Protein AF-A0A7S3PEC9-F1 (afdb_monomer)

Structure (mmCIF, N/CA/C/O backbone):
data_AF-A0A7S3PEC9-F1
#
_entry.id   AF-A0A7S3PEC9-F1
#
loop_
_atom_site.group_PDB
_atom_site.id
_atom_site.type_symbol
_atom_site.label_atom_id
_atom_site.label_alt_id
_atom_site.label_comp_id
_atom_site.label_asym_id
_atom_site.label_entity_id
_atom_site.label_seq_id
_atom_site.pdbx_PDB_ins_code
_atom_site.Cartn_x
_atom_site.Cartn_y
_atom_site.Cartn_z
_atom_site.occupancy
_atom_site.B_iso_or_equiv
_atom_site.auth_seq_id
_atom_site.auth_comp_id
_atom_site.auth_asym_id
_atom_site.auth_atom_id
_atom_site.pdbx_PDB_model_num
ATOM 1 N N . MET A 1 1 ? 2.834 -13.508 19.504 1.00 38.75 1 MET A N 1
ATOM 2 C CA . MET A 1 1 ? 3.170 -13.132 20.902 1.00 38.75 1 MET A CA 1
ATOM 3 C C . MET A 1 1 ? 2.657 -11.744 21.298 1.00 38.75 1 MET A C 1
ATOM 5 O O . MET A 1 1 ? 2.455 -11.530 22.483 1.00 38.75 1 MET A O 1
ATOM 9 N N . THR A 1 2 ? 2.350 -10.842 20.360 1.00 43.00 2 THR A N 1
ATOM 10 C CA . THR A 1 2 ? 1.680 -9.548 20.623 1.00 43.00 2 THR A CA 1
ATOM 11 C C . THR A 1 2 ? 0.228 -9.687 21.104 1.00 43.00 2 THR A C 1
ATOM 13 O O . THR A 1 2 ? -0.226 -8.900 21.928 1.00 43.00 2 THR A O 1
ATOM 16 N N . SER A 1 3 ? -0.477 -10.746 20.693 1.00 51.66 3 SER A N 1
ATOM 17 C CA . SER A 1 3 ? -1.845 -11.042 21.146 1.00 51.66 3 SER A CA 1
ATOM 18 C C . SER A 1 3 ? -1.944 -11.436 22.625 1.00 51.66 3 SER A C 1
ATOM 20 O O . SER A 1 3 ? -2.943 -11.139 23.272 1.00 51.66 3 SER A O 1
ATOM 22 N N . PHE A 1 4 ? -0.906 -12.064 23.186 1.00 47.47 4 PHE A N 1
ATOM 23 C CA . PHE A 1 4 ? -0.921 -12.506 24.583 1.00 47.47 4 PHE A CA 1
ATOM 24 C C . PHE A 1 4 ? -0.652 -11.346 25.544 1.00 47.47 4 PHE A C 1
ATOM 26 O O . PHE A 1 4 ? -1.279 -11.281 26.591 1.00 47.47 4 PHE A O 1
ATOM 33 N N . LEU A 1 5 ? 0.202 -10.390 25.152 1.00 49.56 5 LEU A N 1
ATOM 34 C CA . LEU A 1 5 ? 0.474 -9.193 25.952 1.00 49.56 5 LEU A CA 1
ATOM 35 C C . LEU A 1 5 ? -0.755 -8.267 26.019 1.00 49.56 5 LEU A C 1
ATOM 37 O O . LEU A 1 5 ? -1.080 -7.746 27.085 1.00 49.56 5 LEU A O 1
ATOM 41 N N . GLY A 1 6 ? -1.483 -8.138 24.901 1.00 51.75 6 GLY A N 1
ATOM 42 C CA . GLY A 1 6 ? -2.780 -7.455 24.853 1.00 51.75 6 GLY A CA 1
ATOM 43 C C . GLY A 1 6 ? -3.849 -8.155 25.700 1.00 51.75 6 GLY A C 1
ATOM 44 O O . GLY A 1 6 ? -4.616 -7.488 26.385 1.00 51.75 6 GLY A O 1
ATOM 45 N N . PHE A 1 7 ? -3.853 -9.495 25.737 1.00 52.22 7 PHE A N 1
ATOM 46 C CA . PHE A 1 7 ? -4.769 -10.275 26.579 1.00 52.22 7 PHE A CA 1
ATOM 47 C C . PHE A 1 7 ? -4.395 -10.254 28.078 1.00 52.22 7 PHE A C 1
ATOM 49 O O . PHE A 1 7 ? -5.261 -10.312 28.947 1.00 52.22 7 PHE A O 1
ATOM 56 N N . THR A 1 8 ? -3.113 -10.122 28.422 1.00 55.09 8 THR A N 1
ATOM 57 C CA . THR A 1 8 ? -2.690 -9.924 29.818 1.00 55.09 8 THR A CA 1
ATOM 58 C C . THR A 1 8 ? -2.937 -8.493 30.295 1.00 55.09 8 THR A C 1
ATOM 60 O O . THR A 1 8 ? -3.305 -8.299 31.451 1.00 55.09 8 THR A O 1
ATOM 63 N N . LEU A 1 9 ? -2.837 -7.498 29.403 1.00 50.62 9 LEU A N 1
ATOM 64 C CA . LEU A 1 9 ? -3.318 -6.135 29.662 1.00 50.62 9 LEU A CA 1
ATOM 65 C C . LEU A 1 9 ? -4.852 -6.087 29.810 1.00 50.62 9 LEU A C 1
ATOM 67 O O . LEU A 1 9 ? -5.352 -5.293 30.596 1.00 50.62 9 LEU A O 1
ATOM 71 N N . PHE A 1 10 ? -5.582 -6.987 29.139 1.00 51.16 10 PHE A N 1
ATOM 72 C CA . PHE A 1 10 ? -7.038 -7.164 29.259 1.00 51.16 10 PHE A CA 1
ATOM 73 C C . PHE A 1 10 ? -7.502 -7.680 30.638 1.00 51.16 10 PHE A C 1
ATOM 75 O O . PHE A 1 10 ? -8.637 -7.413 31.021 1.00 51.16 10 PHE A O 1
ATOM 82 N N . LEU A 1 11 ? -6.654 -8.375 31.411 1.00 52.47 11 LEU A N 1
ATOM 83 C CA . LEU A 1 11 ? -7.032 -8.923 32.729 1.00 52.47 11 LEU A CA 1
ATOM 84 C C . LEU A 1 11 ? -6.448 -8.160 33.925 1.00 52.47 11 LEU A C 1
ATOM 86 O O . LEU A 1 11 ? -6.945 -8.310 35.038 1.00 52.47 11 LEU A O 1
ATOM 90 N N . GLY A 1 12 ? -5.385 -7.380 33.722 1.00 57.25 12 GLY A N 1
ATOM 91 C CA . GLY A 1 12 ? -4.579 -6.869 34.827 1.00 57.25 12 GLY A CA 1
ATOM 92 C C . GLY A 1 12 ? -5.102 -5.594 35.477 1.00 57.25 12 GLY A C 1
ATOM 93 O O . GLY A 1 12 ? -5.113 -5.506 36.705 1.00 57.25 12 GLY A O 1
ATOM 94 N N . SER A 1 13 ? -5.443 -4.551 34.714 1.00 62.47 13 SER A N 1
ATOM 95 C CA . SER A 1 13 ? -5.648 -3.226 35.314 1.00 62.47 13 SER A CA 1
ATOM 96 C C . SER A 1 13 ? -6.340 -2.227 34.370 1.00 62.47 13 SER A C 1
ATOM 98 O O . SER A 1 13 ? -5.862 -2.017 33.263 1.00 62.47 13 SER A O 1
ATOM 100 N N . PHE A 1 14 ? -7.370 -1.543 34.896 1.00 46.00 14 PHE A N 1
ATOM 101 C CA . PHE A 1 14 ? -7.903 -0.216 34.514 1.00 46.00 14 PHE A CA 1
ATOM 102 C C . PHE A 1 14 ? -9.167 -0.093 33.613 1.00 46.00 14 PHE A C 1
ATOM 104 O O . PHE A 1 14 ? -9.113 -0.167 32.392 1.00 46.00 14 PHE A O 1
ATOM 111 N N . TYR A 1 15 ? -10.259 0.306 34.292 1.00 50.41 15 TYR A N 1
ATOM 112 C CA . TYR A 1 15 ? -11.376 1.190 33.891 1.00 50.41 15 TYR A CA 1
ATOM 113 C C . TYR A 1 15 ? -12.556 0.698 33.022 1.00 50.41 15 TYR A C 1
ATOM 115 O O . TYR A 1 15 ? -12.430 -0.067 32.071 1.00 50.41 15 TYR A O 1
ATOM 123 N N . GLU A 1 16 ? -13.729 1.243 33.383 1.00 58.88 16 GLU A N 1
ATOM 124 C CA . GLU A 1 16 ? -15.108 1.080 32.885 1.00 58.88 16 GLU A CA 1
ATOM 125 C C . GLU A 1 16 ? -15.332 1.503 31.415 1.00 58.88 16 GLU A C 1
ATOM 127 O O . GLU A 1 16 ? -16.329 2.141 31.069 1.00 58.88 16 GLU A O 1
ATOM 132 N N . PHE A 1 17 ? -14.404 1.201 30.509 1.00 60.69 17 PHE A N 1
ATOM 133 C CA . PHE A 1 17 ? -14.573 1.581 29.111 1.00 60.69 17 PHE A CA 1
ATOM 134 C C . PHE A 1 17 ? -15.581 0.668 28.394 1.00 60.69 17 PHE A C 1
ATOM 136 O O . PHE A 1 17 ? -15.538 -0.556 28.559 1.00 60.69 17 PHE A O 1
ATOM 143 N N . PRO A 1 18 ? -16.471 1.229 27.549 1.00 69.69 18 PRO A N 1
ATOM 144 C CA . PRO A 1 18 ? -17.369 0.441 26.712 1.00 69.69 18 PRO A CA 1
ATOM 145 C C . PRO A 1 18 ? -16.601 -0.566 25.850 1.00 69.69 18 PRO A C 1
ATOM 147 O O . PRO A 1 18 ? -15.540 -0.247 25.317 1.00 69.69 18 PRO A O 1
ATOM 150 N N . LEU A 1 19 ? -17.174 -1.756 25.639 1.00 69.19 19 LEU A N 1
ATOM 151 C CA . LEU A 1 19 ? -16.559 -2.849 24.870 1.00 69.19 19 LEU A CA 1
ATOM 152 C C . LEU A 1 19 ? -16.014 -2.398 23.498 1.00 69.19 19 LEU A C 1
ATOM 154 O O . LEU A 1 19 ? -14.951 -2.842 23.079 1.00 69.19 19 LEU A O 1
ATOM 158 N N . ALA A 1 20 ? -16.699 -1.475 22.816 1.00 64.75 20 ALA A N 1
ATOM 159 C CA . ALA A 1 20 ? -16.253 -0.918 21.537 1.00 64.75 20 ALA A CA 1
ATOM 160 C C . ALA A 1 20 ? -14.894 -0.193 21.623 1.00 64.75 20 ALA A C 1
ATOM 162 O O . ALA A 1 20 ? -14.082 -0.312 20.710 1.00 64.75 20 ALA A O 1
ATOM 163 N N . THR A 1 21 ? -14.617 0.508 22.726 1.00 70.38 21 THR A N 1
ATOM 164 C CA . THR A 1 21 ? -13.337 1.194 22.960 1.00 70.38 21 THR A CA 1
ATOM 165 C C . THR A 1 21 ? -12.191 0.191 23.089 1.00 70.38 21 THR A C 1
ATOM 167 O O . THR A 1 21 ? -11.099 0.434 22.582 1.00 70.38 21 THR A O 1
ATOM 170 N N . TRP A 1 22 ? -12.452 -0.973 23.689 1.00 69.69 22 TRP A N 1
ATOM 171 C CA . TRP A 1 22 ? -11.474 -2.058 23.778 1.00 69.69 22 TRP A CA 1
ATOM 172 C C . TRP A 1 22 ? -11.174 -2.688 22.421 1.00 69.69 22 TRP A C 1
ATOM 174 O O . TRP A 1 22 ? -10.011 -2.930 22.115 1.00 69.69 22 TRP A O 1
ATOM 184 N N . TRP A 1 23 ? -12.189 -2.903 21.581 1.00 67.50 23 TRP A N 1
ATOM 185 C CA . TRP A 1 23 ? -11.977 -3.385 20.212 1.00 67.50 23 TRP A CA 1
ATOM 186 C C . TRP A 1 23 ? -11.193 -2.385 19.360 1.00 67.50 23 TRP A C 1
ATOM 188 O O . TRP A 1 23 ? -10.317 -2.789 18.599 1.00 67.50 23 TRP A O 1
ATOM 198 N N . ILE A 1 24 ? -11.453 -1.087 19.535 1.00 68.44 24 ILE A N 1
ATOM 199 C CA . ILE A 1 24 ? -10.682 -0.015 18.899 1.00 68.44 24 ILE A CA 1
ATOM 200 C C . ILE A 1 24 ? -9.218 -0.045 19.360 1.00 68.44 24 ILE A C 1
ATOM 202 O O . ILE A 1 24 ? -8.317 -0.023 18.524 1.00 68.44 24 ILE A O 1
ATOM 206 N N . LEU A 1 25 ? -8.972 -0.149 20.669 1.00 68.44 25 LEU A N 1
ATOM 207 C CA . LEU A 1 25 ? -7.618 -0.227 21.219 1.00 68.44 25 LEU A CA 1
ATOM 208 C C . LEU A 1 25 ? -6.887 -1.490 20.744 1.00 68.44 25 LEU A C 1
ATOM 210 O O . LEU A 1 25 ? -5.728 -1.420 20.348 1.00 68.44 25 LEU A O 1
ATOM 214 N N . ALA A 1 26 ? -7.566 -2.637 20.736 1.00 67.50 26 ALA A N 1
ATOM 215 C CA . ALA A 1 26 ? -7.014 -3.893 20.243 1.00 67.50 26 ALA A CA 1
ATOM 216 C C . ALA A 1 26 ? -6.662 -3.815 18.749 1.00 67.50 26 ALA A C 1
ATOM 218 O O . ALA A 1 26 ? -5.595 -4.283 18.358 1.00 67.50 26 ALA A O 1
ATOM 219 N N . ALA A 1 27 ? -7.508 -3.183 17.927 1.00 60.66 27 ALA A N 1
ATOM 220 C CA . ALA A 1 27 ? -7.214 -2.936 16.517 1.00 60.66 27 ALA A CA 1
ATOM 221 C C . ALA A 1 27 ? -6.004 -2.001 16.345 1.00 60.66 27 ALA A C 1
ATOM 223 O O . ALA A 1 27 ? -5.119 -2.292 15.544 1.00 60.66 27 ALA A O 1
ATOM 224 N N . ALA A 1 28 ? -5.912 -0.929 17.137 1.00 60.34 28 ALA A N 1
ATOM 225 C CA . ALA A 1 28 ? -4.770 -0.014 17.113 1.00 60.34 28 ALA A CA 1
ATOM 226 C C . ALA A 1 28 ? -3.455 -0.691 17.549 1.00 60.34 28 ALA A C 1
ATOM 228 O O . ALA A 1 28 ? -2.404 -0.418 16.980 1.00 60.34 28 ALA A O 1
ATOM 229 N N . LEU A 1 29 ? -3.504 -1.608 18.521 1.00 64.12 29 LEU A N 1
ATOM 230 C CA . LEU A 1 29 ? -2.339 -2.366 18.996 1.00 64.12 29 LEU A CA 1
ATOM 231 C C . LEU A 1 29 ? -1.957 -3.543 18.086 1.00 64.12 29 LEU A C 1
ATOM 233 O O . LEU A 1 29 ? -0.820 -4.011 18.138 1.00 64.12 29 LEU A O 1
ATOM 237 N N . ALA A 1 30 ? -2.881 -4.038 17.258 1.00 63.78 30 ALA A N 1
ATOM 238 C CA . ALA A 1 30 ? -2.600 -5.077 16.266 1.00 63.78 30 ALA A CA 1
ATOM 239 C C . ALA A 1 30 ? -1.726 -4.572 15.103 1.00 63.78 30 ALA A C 1
ATOM 241 O O . ALA A 1 30 ? -1.222 -5.378 14.322 1.00 63.78 30 ALA A O 1
ATOM 242 N N . PHE A 1 31 ? -1.532 -3.256 14.994 1.00 58.66 31 PHE A N 1
ATOM 243 C CA . PHE A 1 31 ? -0.680 -2.625 13.996 1.00 58.66 31 PHE A CA 1
ATOM 244 C C . PHE A 1 31 ? 0.786 -3.032 14.210 1.00 58.66 31 PHE A C 1
ATOM 246 O O . PHE A 1 31 ? 1.438 -2.626 15.171 1.00 58.66 31 PHE A O 1
ATOM 253 N N . THR A 1 32 ? 1.319 -3.858 13.314 1.00 66.19 32 THR A N 1
ATOM 254 C CA . THR A 1 32 ? 2.743 -4.208 13.279 1.00 66.19 32 THR A CA 1
ATOM 255 C C . THR A 1 32 ? 3.484 -3.243 12.363 1.00 66.19 32 THR A C 1
ATOM 257 O O . THR A 1 32 ? 3.014 -2.970 11.263 1.00 66.19 32 THR A O 1
ATOM 260 N N . ASP A 1 33 ? 4.644 -2.734 12.785 1.00 67.62 33 ASP A N 1
ATOM 261 C CA . ASP A 1 33 ? 5.443 -1.835 11.946 1.00 67.62 33 ASP A CA 1
ATOM 262 C C . ASP A 1 33 ? 6.081 -2.607 10.770 1.00 67.62 33 ASP A C 1
ATOM 264 O O . ASP A 1 33 ? 6.965 -3.448 10.990 1.00 67.62 33 ASP A O 1
ATOM 268 N N . PRO A 1 34 ? 5.679 -2.337 9.513 1.00 63.84 34 PRO A N 1
ATOM 269 C CA . PRO A 1 34 ? 6.267 -2.999 8.357 1.00 63.84 34 PRO A CA 1
ATOM 270 C C . PRO A 1 34 ? 7.753 -2.655 8.188 1.00 63.84 34 PRO A C 1
ATOM 272 O O . PRO A 1 34 ? 8.520 -3.510 7.739 1.00 63.84 34 PRO A O 1
ATOM 275 N N . VAL A 1 35 ? 8.191 -1.464 8.608 1.00 68.00 35 VAL A N 1
ATOM 276 C CA . VAL A 1 35 ? 9.574 -0.990 8.446 1.00 68.00 35 VAL A CA 1
ATOM 277 C C . VAL A 1 35 ? 10.514 -1.748 9.378 1.00 68.00 35 VAL A C 1
ATOM 279 O O . VAL A 1 35 ? 11.530 -2.288 8.931 1.00 68.00 35 VAL A O 1
ATOM 282 N N . GLY A 1 36 ? 10.146 -1.878 10.655 1.00 65.12 36 GLY A N 1
ATOM 283 C CA . GLY A 1 36 ? 10.869 -2.712 11.612 1.00 65.12 36 GLY A CA 1
ATOM 284 C C . GLY A 1 36 ? 10.977 -4.171 11.157 1.00 65.12 36 GLY A C 1
ATOM 285 O O . GLY A 1 36 ? 12.051 -4.770 11.253 1.00 65.12 36 GLY A O 1
ATOM 286 N N . THR A 1 37 ? 9.905 -4.738 10.586 1.00 66.00 37 THR A N 1
ATOM 287 C CA . THR A 1 37 ? 9.944 -6.113 10.053 1.00 66.00 37 THR A CA 1
ATOM 288 C C . THR A 1 37 ? 10.829 -6.256 8.813 1.00 66.00 37 THR A C 1
ATOM 290 O O . THR A 1 37 ? 11.540 -7.255 8.690 1.00 66.00 37 THR A O 1
ATOM 293 N N . GLU A 1 38 ? 10.853 -5.261 7.921 1.00 69.62 38 GLU A N 1
ATOM 294 C CA . GLU A 1 38 ? 11.734 -5.251 6.749 1.00 69.62 38 GLU A CA 1
ATOM 295 C C . GLU A 1 38 ? 13.207 -5.166 7.175 1.00 69.62 38 GLU A C 1
ATOM 297 O O . GLU A 1 38 ? 14.016 -5.986 6.732 1.00 69.62 38 GLU A O 1
ATOM 302 N N . ALA A 1 39 ? 13.546 -4.264 8.101 1.00 66.31 39 ALA A N 1
ATOM 303 C CA . ALA A 1 39 ? 14.899 -4.123 8.640 1.00 66.31 39 ALA A CA 1
ATOM 304 C C . ALA A 1 39 ? 15.388 -5.410 9.327 1.00 66.31 39 ALA A C 1
ATOM 306 O O . ALA A 1 39 ? 16.505 -5.870 9.079 1.00 66.31 39 ALA A O 1
ATOM 307 N N . LEU A 1 40 ? 14.532 -6.048 10.132 1.00 65.88 40 LEU A N 1
ATOM 308 C CA . LEU A 1 40 ? 14.842 -7.334 10.759 1.00 65.88 40 LEU A CA 1
ATOM 309 C C . LEU A 1 40 ? 15.080 -8.428 9.706 1.00 65.88 40 LEU A C 1
ATOM 311 O O . LEU A 1 40 ? 16.023 -9.210 9.813 1.00 65.88 40 LEU A O 1
ATOM 315 N N . SER A 1 41 ? 14.254 -8.457 8.655 1.00 62.62 41 SER A N 1
ATOM 316 C CA . SER A 1 41 ? 14.373 -9.435 7.572 1.00 62.62 41 SER A CA 1
ATOM 317 C C . SER A 1 41 ? 15.657 -9.272 6.756 1.00 62.62 41 SER A C 1
ATOM 319 O O . SER A 1 41 ? 16.144 -10.251 6.193 1.00 62.62 41 SER A O 1
ATOM 321 N N . LEU A 1 42 ? 16.220 -8.063 6.673 1.00 68.38 42 LEU A N 1
ATOM 322 C CA . LEU A 1 42 ? 17.495 -7.804 6.000 1.00 68.38 42 LEU A CA 1
ATOM 323 C C . LEU A 1 42 ? 18.683 -8.300 6.829 1.00 68.38 42 LEU A C 1
ATOM 325 O O . LEU A 1 42 ? 19.614 -8.854 6.251 1.00 68.38 42 LEU A O 1
ATOM 329 N N . ASN A 1 43 ? 18.607 -8.167 8.155 1.00 67.00 43 ASN A N 1
ATOM 330 C CA . ASN A 1 43 ? 19.655 -8.595 9.086 1.00 67.00 43 ASN A CA 1
ATOM 331 C C . ASN A 1 43 ? 19.675 -10.111 9.333 1.00 67.00 43 ASN A C 1
ATOM 333 O O . ASN A 1 43 ? 20.696 -10.657 9.742 1.00 67.00 43 ASN A O 1
ATOM 337 N N . LEU A 1 44 ? 18.560 -10.801 9.088 1.00 71.44 44 LEU A N 1
ATOM 338 C CA . LEU A 1 44 ? 18.474 -12.255 9.166 1.00 71.44 44 LEU A CA 1
ATOM 339 C C . LEU A 1 44 ? 18.702 -12.876 7.773 1.00 71.44 44 LEU A C 1
ATOM 341 O O . LEU A 1 44 ? 18.110 -12.449 6.774 1.00 71.44 44 LEU A O 1
ATOM 345 N N . GLU A 1 45 ? 19.509 -13.937 7.688 1.00 75.50 45 GLU A N 1
ATOM 346 C CA . GLU A 1 45 ? 19.745 -14.723 6.458 1.00 75.50 45 GLU A CA 1
ATOM 347 C C . GLU A 1 45 ? 18.536 -15.607 6.079 1.00 75.50 45 GLU A C 1
ATOM 349 O O . GLU A 1 45 ? 18.643 -16.795 5.784 1.00 75.50 45 GLU A O 1
ATOM 354 N N . LEU A 1 46 ? 17.330 -15.039 6.114 1.00 74.25 46 LEU A N 1
ATOM 355 C CA . LEU A 1 46 ? 16.097 -15.749 5.791 1.00 74.25 46 LEU A CA 1
ATOM 356 C C . LEU A 1 46 ? 15.966 -15.970 4.283 1.00 74.25 46 LEU A C 1
ATOM 358 O O . LEU A 1 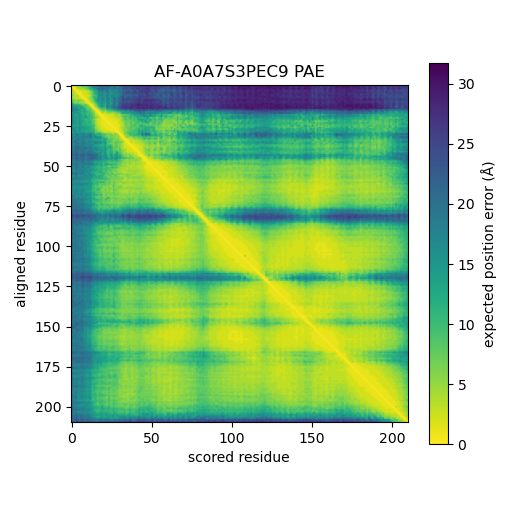46 ? 16.385 -15.147 3.465 1.00 74.25 46 LEU A O 1
ATOM 362 N N . SER A 1 47 ? 15.287 -17.053 3.905 1.00 77.56 47 SER A N 1
ATOM 363 C CA . SER A 1 47 ? 14.916 -17.289 2.508 1.00 77.56 47 SER A CA 1
ATOM 364 C C . SER A 1 47 ? 14.046 -16.147 1.961 1.00 77.56 47 SER A C 1
ATOM 366 O O . SER A 1 47 ? 13.209 -15.587 2.671 1.00 77.56 47 SER A O 1
ATOM 368 N N . GLN A 1 48 ? 14.191 -15.814 0.674 1.00 76.19 48 GLN A N 1
ATOM 369 C CA . GLN A 1 48 ? 13.452 -14.706 0.047 1.00 76.19 48 GLN A CA 1
ATOM 370 C C . GLN A 1 48 ? 11.924 -14.874 0.140 1.00 76.19 48 GLN A C 1
ATOM 372 O O . GLN A 1 48 ? 11.199 -13.888 0.266 1.00 76.19 48 GLN A O 1
ATOM 377 N N . LYS A 1 49 ? 11.438 -16.123 0.142 1.00 74.12 49 LYS A N 1
ATOM 378 C CA . LYS A 1 49 ? 10.020 -16.447 0.359 1.00 74.12 49 LYS A CA 1
ATOM 379 C C . LYS A 1 49 ? 9.563 -16.087 1.772 1.00 74.12 49 LYS A C 1
ATOM 381 O O . LYS A 1 49 ? 8.492 -15.515 1.932 1.00 74.12 49 LYS A O 1
ATOM 386 N N . LEU A 1 50 ? 10.384 -16.382 2.781 1.00 73.06 50 LEU A N 1
ATOM 387 C CA . LEU A 1 50 ? 10.068 -16.075 4.173 1.00 73.06 50 LEU A CA 1
ATOM 388 C C . LEU A 1 50 ? 10.106 -14.565 4.444 1.00 73.06 50 LEU A C 1
ATOM 390 O O . LEU A 1 50 ? 9.220 -14.058 5.124 1.00 73.06 50 LEU A O 1
ATOM 394 N N . LYS A 1 51 ? 11.057 -13.833 3.844 1.00 74.50 51 LYS A N 1
ATOM 395 C CA . LYS A 1 51 ? 11.084 -12.359 3.914 1.00 74.50 51 LYS A CA 1
ATOM 396 C C . LYS A 1 51 ? 9.808 -11.750 3.326 1.00 74.50 51 LYS A C 1
ATOM 398 O O . LYS A 1 51 ? 9.181 -10.910 3.962 1.00 74.50 51 LYS A O 1
ATOM 403 N N . ALA A 1 52 ? 9.393 -12.216 2.145 1.00 79.69 52 ALA A N 1
ATOM 404 C CA . ALA A 1 52 ? 8.163 -11.754 1.505 1.00 79.69 52 ALA A CA 1
ATOM 405 C C . ALA A 1 52 ? 6.912 -12.068 2.344 1.00 79.69 52 ALA A C 1
ATOM 407 O O . ALA A 1 52 ? 6.033 -11.218 2.454 1.00 79.69 52 ALA A O 1
ATOM 408 N N . LEU A 1 53 ? 6.850 -13.252 2.964 1.00 81.38 53 LEU A N 1
ATOM 409 C CA . LEU A 1 53 ? 5.736 -13.642 3.829 1.00 81.38 53 LEU A CA 1
ATOM 410 C C . LEU A 1 53 ? 5.656 -12.770 5.088 1.00 81.38 53 LEU A C 1
ATOM 412 O O . LEU A 1 53 ? 4.584 -12.271 5.401 1.00 81.38 53 LEU A O 1
ATOM 416 N N . MET A 1 54 ? 6.780 -12.546 5.776 1.00 76.81 54 MET A N 1
ATOM 417 C CA . MET A 1 54 ? 6.814 -11.715 6.986 1.00 76.81 54 MET A CA 1
ATOM 418 C C . MET A 1 54 ? 6.396 -10.267 6.714 1.00 76.81 54 MET A C 1
ATOM 420 O O . MET A 1 54 ? 5.591 -9.710 7.457 1.00 76.81 54 MET A O 1
ATOM 424 N N . ILE A 1 55 ? 6.927 -9.663 5.646 1.00 79.56 55 ILE A N 1
ATOM 425 C CA . ILE A 1 55 ? 6.580 -8.286 5.263 1.00 79.56 55 ILE A CA 1
ATOM 426 C C . ILE A 1 55 ? 5.108 -8.213 4.834 1.00 79.56 55 ILE A C 1
ATOM 428 O O . ILE A 1 55 ? 4.401 -7.281 5.212 1.00 79.56 55 ILE A O 1
ATOM 432 N N . GLY A 1 56 ? 4.639 -9.212 4.078 1.00 80.06 56 GLY A N 1
ATOM 433 C CA . GLY A 1 56 ? 3.253 -9.303 3.628 1.00 80.06 56 GLY A CA 1
ATOM 434 C C . GLY A 1 56 ? 2.260 -9.419 4.783 1.00 80.06 56 GLY A C 1
ATOM 435 O O . GLY A 1 56 ? 1.303 -8.656 4.824 1.00 80.06 56 GLY A O 1
ATOM 436 N N . GLU A 1 57 ? 2.509 -10.314 5.741 1.00 79.38 57 GLU A N 1
ATOM 437 C CA . GLU A 1 57 ? 1.712 -10.457 6.970 1.00 79.38 57 GLU A CA 1
ATOM 438 C C . GLU A 1 57 ? 1.646 -9.145 7.754 1.00 79.38 57 GLU A C 1
ATOM 440 O O . GLU A 1 57 ? 0.560 -8.707 8.125 1.00 79.38 57 GLU A O 1
ATOM 445 N N . SER A 1 58 ? 2.787 -8.474 7.941 1.00 81.94 58 SER A N 1
ATOM 446 C CA . SER A 1 58 ? 2.841 -7.205 8.673 1.00 81.94 58 SER A CA 1
ATOM 447 C C . SER A 1 58 ? 1.983 -6.118 8.008 1.00 81.94 58 SER A C 1
ATOM 449 O O . SER A 1 58 ? 1.178 -5.458 8.666 1.00 81.94 58 SER A O 1
ATOM 451 N N . GLN A 1 59 ? 2.079 -5.969 6.680 1.00 82.81 59 GLN A N 1
ATOM 452 C CA . GLN A 1 59 ? 1.275 -4.987 5.941 1.00 82.81 59 GLN A CA 1
ATOM 453 C C . GLN A 1 59 ? -0.212 -5.356 5.859 1.00 82.81 59 GLN A C 1
ATOM 455 O O . GLN A 1 59 ? -1.073 -4.487 5.998 1.00 82.81 59 GLN A O 1
ATOM 460 N N . LEU A 1 60 ? -0.542 -6.631 5.643 1.00 85.50 60 LEU A N 1
ATOM 461 C CA . LEU A 1 60 ? -1.933 -7.085 5.600 1.00 85.50 60 LEU A CA 1
ATOM 462 C C . LEU A 1 60 ? -2.602 -6.989 6.973 1.00 85.50 60 LEU A C 1
ATOM 464 O O . LEU A 1 60 ? -3.783 -6.645 7.045 1.00 85.50 60 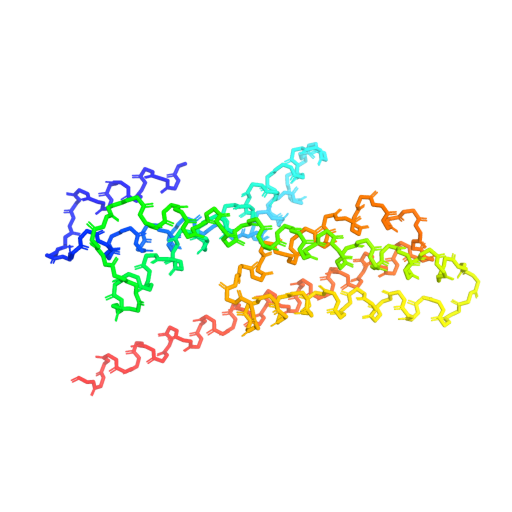LEU A O 1
ATOM 468 N N . GLY A 1 61 ? -1.856 -7.229 8.053 1.00 84.50 61 GLY A N 1
ATOM 469 C CA . GLY A 1 61 ? -2.319 -7.029 9.425 1.00 84.50 61 GLY A CA 1
ATOM 470 C C . GLY A 1 61 ? -2.735 -5.581 9.675 1.00 84.50 61 GLY A C 1
ATOM 471 O O . GLY A 1 61 ? -3.845 -5.332 10.140 1.00 84.50 61 GLY A O 1
ATOM 472 N N . VAL A 1 62 ? -1.898 -4.628 9.255 1.00 83.69 62 VAL A N 1
ATOM 473 C CA . VAL A 1 62 ? -2.184 -3.183 9.278 1.00 83.69 62 VAL A CA 1
ATOM 474 C C . VAL A 1 62 ? -3.477 -2.835 8.528 1.00 83.69 62 VAL A C 1
ATOM 476 O O . VAL A 1 62 ? -4.354 -2.160 9.072 1.00 83.69 62 VAL A O 1
ATOM 479 N N . ILE A 1 63 ? -3.635 -3.326 7.296 1.00 86.62 63 ILE A N 1
ATOM 480 C CA . ILE A 1 63 ? -4.823 -3.052 6.468 1.00 86.62 63 ILE A CA 1
ATOM 481 C C . ILE A 1 63 ? -6.083 -3.662 7.098 1.00 86.62 63 ILE A C 1
ATOM 483 O O . ILE A 1 63 ? -7.134 -3.023 7.141 1.00 86.62 63 ILE A O 1
ATOM 487 N N . THR A 1 64 ? -5.978 -4.883 7.619 1.00 85.81 64 THR A N 1
ATOM 488 C CA . THR A 1 64 ? -7.102 -5.588 8.251 1.00 85.81 64 THR A CA 1
ATOM 489 C C . THR A 1 64 ? -7.541 -4.890 9.534 1.00 85.81 64 THR A C 1
ATOM 491 O O . THR A 1 64 ? -8.735 -4.687 9.746 1.00 85.81 64 THR A O 1
ATOM 494 N N . ALA A 1 65 ? -6.590 -4.464 10.368 1.00 84.62 65 ALA A N 1
ATOM 495 C CA . ALA A 1 65 ? -6.876 -3.693 11.572 1.00 84.62 65 ALA A CA 1
ATOM 496 C C . ALA A 1 65 ? -7.617 -2.390 11.238 1.00 84.62 65 ALA A C 1
ATOM 498 O O . ALA A 1 65 ? -8.613 -2.067 11.885 1.00 84.62 65 ALA A O 1
ATOM 499 N N . TYR A 1 66 ? -7.194 -1.689 10.182 1.00 85.81 66 TYR A N 1
ATOM 500 C CA . TYR A 1 66 ? -7.869 -0.484 9.703 1.00 85.81 66 TYR A CA 1
ATOM 501 C C . TYR A 1 66 ? -9.310 -0.754 9.232 1.00 85.81 66 TYR A C 1
ATOM 503 O O . TYR A 1 66 ? -10.230 -0.032 9.620 1.00 85.81 66 TYR A O 1
ATOM 511 N N . LEU A 1 67 ? -9.525 -1.825 8.458 1.00 87.12 67 LEU A N 1
ATOM 512 C CA . LEU A 1 67 ? -10.851 -2.246 7.979 1.00 87.12 67 LEU A CA 1
ATOM 513 C C . LEU A 1 67 ? -11.822 -2.612 9.109 1.00 87.12 67 LEU A C 1
ATOM 515 O O . LEU A 1 67 ? -13.031 -2.493 8.932 1.00 87.12 67 LEU A O 1
ATOM 519 N N . VAL A 1 68 ? -11.315 -3.063 10.259 1.00 83.94 68 VAL A N 1
ATOM 520 C CA . VAL A 1 68 ? -12.131 -3.334 11.454 1.00 83.94 68 VAL A CA 1
ATOM 521 C C . VAL A 1 68 ? -12.349 -2.058 12.268 1.00 83.94 68 VAL A C 1
ATOM 523 O O . VAL A 1 68 ? -13.462 -1.798 12.724 1.00 83.94 68 VAL A O 1
ATOM 526 N N . PHE A 1 69 ? -11.311 -1.237 12.430 1.00 83.88 69 PHE A N 1
ATOM 527 C CA . PHE A 1 69 ? -11.369 0.010 13.191 1.00 83.88 69 PHE A CA 1
ATOM 528 C C . PHE A 1 69 ? -12.379 1.007 12.606 1.00 83.88 69 PHE A C 1
ATOM 530 O O . PHE A 1 69 ? -13.224 1.516 13.340 1.00 83.88 69 PHE A O 1
ATOM 537 N N . LYS A 1 70 ? -12.323 1.260 11.293 1.00 84.94 70 LYS A N 1
ATOM 538 C CA . LYS A 1 70 ? -13.142 2.272 10.608 1.00 84.94 70 LYS A CA 1
ATOM 539 C C . LYS A 1 70 ? -14.661 2.103 10.828 1.00 84.94 70 LYS A C 1
ATOM 541 O O . LYS A 1 70 ? -15.284 3.041 11.327 1.00 84.94 70 LYS A O 1
ATOM 546 N N . PRO A 1 71 ? -15.287 0.937 10.567 1.00 81.75 71 PRO A N 1
ATOM 547 C CA . PRO A 1 71 ? -16.720 0.761 10.804 1.00 81.75 71 PRO A CA 1
ATOM 548 C C . PRO A 1 71 ? -17.087 0.808 12.294 1.00 81.75 71 PRO A C 1
ATOM 550 O O . PRO A 1 71 ? -18.146 1.327 12.642 1.00 81.75 71 PRO A O 1
ATOM 553 N N . LEU A 1 72 ? -16.226 0.310 13.192 1.00 80.00 72 LEU A N 1
ATOM 554 C CA . LEU A 1 72 ? -16.460 0.402 14.640 1.00 80.00 72 LEU A CA 1
ATOM 555 C C . LEU A 1 72 ? -16.436 1.852 15.131 1.00 80.00 72 LEU A C 1
ATOM 557 O O . LEU A 1 72 ? -17.245 2.225 15.983 1.00 80.00 72 LEU A O 1
ATOM 561 N N . PHE A 1 73 ? -15.544 2.670 14.573 1.00 82.31 73 PHE A N 1
ATOM 562 C CA . PHE A 1 73 ? -15.488 4.099 14.843 1.00 82.31 73 PHE A CA 1
ATOM 563 C C . PHE A 1 73 ? -16.788 4.793 14.414 1.00 82.31 73 PHE A C 1
ATOM 565 O O . PHE A 1 73 ? -17.401 5.463 15.242 1.00 82.31 73 PHE A O 1
ATOM 572 N N . TYR A 1 74 ? -17.281 4.545 13.195 1.00 80.44 74 TYR A N 1
ATOM 573 C CA . TYR A 1 74 ? -18.543 5.127 12.710 1.00 80.44 74 TYR A CA 1
ATOM 574 C C . TYR A 1 74 ? -19.781 4.688 13.500 1.00 80.44 74 TYR A C 1
ATOM 576 O O . TYR A 1 74 ? -20.701 5.474 13.734 1.00 80.44 74 TYR A O 1
ATOM 584 N N . ILE A 1 75 ? -19.808 3.434 13.958 1.00 76.69 75 ILE A N 1
ATOM 585 C CA . ILE A 1 75 ? -20.869 2.949 14.849 1.00 76.69 75 ILE A CA 1
ATOM 586 C C . ILE A 1 75 ? -20.812 3.680 16.195 1.00 76.69 75 ILE A C 1
ATOM 588 O O . ILE A 1 75 ? -21.853 4.011 16.765 1.00 76.69 75 ILE A O 1
ATOM 592 N N . ARG A 1 76 ? -19.609 3.955 16.715 1.00 75.19 76 ARG A N 1
ATOM 593 C CA . ARG A 1 76 ? -19.432 4.653 17.992 1.00 75.19 76 ARG A CA 1
ATOM 594 C C . ARG A 1 76 ? -19.777 6.140 17.905 1.00 75.19 76 ARG A C 1
ATOM 596 O O . ARG A 1 76 ? -20.338 6.660 18.867 1.00 75.19 76 ARG A O 1
ATOM 603 N N . THR A 1 77 ? -19.459 6.808 16.798 1.00 80.31 77 THR A N 1
ATOM 604 C CA . THR A 1 77 ? -19.801 8.223 16.571 1.00 80.31 77 THR A CA 1
ATOM 605 C C . THR A 1 77 ? -21.276 8.430 16.220 1.00 80.31 77 THR A C 1
ATOM 607 O O . THR A 1 77 ? -21.751 9.561 16.244 1.00 80.31 77 THR A O 1
ATOM 610 N N . GLY A 1 78 ? -22.024 7.350 15.968 1.00 71.56 78 GLY A N 1
ATOM 611 C CA . GLY A 1 78 ? -23.458 7.396 15.678 1.00 71.56 78 GLY A CA 1
ATOM 612 C C . GLY A 1 78 ? -23.786 7.689 14.213 1.00 71.56 78 GLY A C 1
ATOM 613 O O . GLY A 1 78 ? -24.953 7.886 13.886 1.00 71.56 78 GLY A O 1
ATOM 614 N N . GLU A 1 79 ? -22.787 7.679 13.327 1.00 71.06 79 GLU A N 1
ATOM 615 C CA . GLU A 1 79 ? -22.985 7.847 11.881 1.00 71.06 79 GLU A CA 1
ATOM 616 C C . GLU A 1 79 ? -23.682 6.632 11.245 1.00 71.06 79 GLU A C 1
ATOM 618 O O . GLU A 1 79 ? -24.331 6.752 10.207 1.00 71.06 79 GLU A O 1
ATOM 623 N N . VAL A 1 80 ? -23.609 5.463 11.895 1.00 66.19 80 VAL A N 1
ATOM 624 C CA . VAL A 1 80 ? -24.258 4.224 11.448 1.00 66.19 80 VAL A CA 1
ATOM 625 C C . VAL A 1 80 ? -25.201 3.686 12.526 1.00 66.19 80 VAL A C 1
ATOM 627 O O . VAL A 1 80 ? -24.846 3.551 13.696 1.00 66.19 80 VAL A O 1
ATOM 630 N N . ASN A 1 81 ? -26.428 3.348 12.119 1.00 63.25 81 ASN A N 1
ATOM 631 C CA . ASN A 1 81 ? -27.490 2.892 13.016 1.00 63.25 81 ASN A CA 1
ATOM 632 C C . ASN A 1 81 ? -27.170 1.500 13.602 1.00 63.25 81 ASN A C 1
ATOM 634 O O . ASN A 1 81 ? -27.174 0.492 12.897 1.00 63.25 81 ASN A O 1
ATOM 638 N N . ASN A 1 82 ? -26.929 1.444 14.912 1.00 60.84 82 ASN A N 1
ATOM 639 C CA . ASN A 1 82 ? -26.378 0.289 15.633 1.00 60.84 82 ASN A CA 1
ATOM 640 C C . ASN A 1 82 ? -27.422 -0.789 16.008 1.00 60.84 82 ASN A C 1
ATOM 642 O O . ASN A 1 82 ? -27.383 -1.351 17.100 1.00 60.84 82 ASN A O 1
ATOM 646 N N . LYS A 1 83 ? -28.417 -1.041 15.148 1.00 57.97 83 LYS A N 1
ATOM 647 C CA . LYS A 1 83 ? -29.537 -1.941 15.490 1.00 57.97 83 LYS A CA 1
ATOM 648 C C . LYS A 1 83 ? -29.209 -3.430 15.338 1.00 57.97 83 LYS A C 1
ATOM 650 O O . LYS A 1 83 ? -29.912 -4.241 15.925 1.00 57.97 83 LYS A O 1
ATOM 655 N N . ASP A 1 84 ? -28.136 -3.773 14.622 1.00 64.69 84 ASP A N 1
ATOM 656 C CA . ASP A 1 84 ? -27.746 -5.156 14.334 1.00 64.69 84 ASP A CA 1
ATOM 657 C C . ASP A 1 84 ? -26.232 -5.381 14.564 1.00 64.69 84 ASP A C 1
ATOM 659 O O . ASP A 1 84 ? -25.406 -4.701 13.948 1.00 64.69 84 ASP A O 1
ATOM 663 N N . PRO A 1 85 ? -25.823 -6.392 15.358 1.00 64.31 85 PRO A N 1
ATOM 664 C CA . PRO A 1 85 ? -24.413 -6.674 15.657 1.00 64.31 85 PRO A CA 1
ATOM 665 C C . PRO A 1 85 ? -23.597 -7.179 14.452 1.00 64.31 85 PRO A C 1
ATOM 667 O O . PRO A 1 85 ? -22.379 -7.287 14.543 1.00 64.31 85 PRO A O 1
ATOM 670 N N . VAL A 1 86 ? -24.242 -7.475 13.317 1.00 75.50 86 VAL A N 1
ATOM 671 C CA . VAL A 1 86 ? -23.598 -7.932 12.065 1.00 75.50 86 VAL A CA 1
ATOM 672 C C . VAL A 1 86 ? -23.322 -6.766 11.101 1.00 75.50 86 VAL A C 1
ATOM 674 O O . VAL A 1 86 ? -22.693 -6.944 10.058 1.00 75.50 86 VAL A O 1
ATOM 677 N N . VAL A 1 87 ? -23.780 -5.553 11.425 1.00 76.62 87 VAL A N 1
ATOM 678 C CA . VAL A 1 87 ? -23.684 -4.387 10.532 1.00 76.62 87 VAL A CA 1
ATOM 679 C C . VAL A 1 87 ? -22.232 -4.043 10.225 1.00 76.62 87 VAL A C 1
ATOM 681 O O . VAL A 1 87 ? -21.890 -3.914 9.053 1.00 76.62 87 VAL A O 1
ATOM 684 N N . TRP A 1 88 ? -21.354 -4.007 11.229 1.00 75.12 88 TRP A N 1
ATOM 685 C CA . TRP A 1 88 ? -19.934 -3.702 11.020 1.00 75.12 88 TRP A CA 1
ATOM 686 C C . TRP A 1 88 ? -19.258 -4.672 10.036 1.00 75.12 88 TRP A C 1
ATOM 688 O O . TRP A 1 88 ? -18.468 -4.238 9.204 1.00 75.12 88 TRP A O 1
ATOM 698 N N . LEU A 1 89 ? -19.615 -5.964 10.070 1.00 79.94 89 LEU A N 1
ATOM 699 C CA . LEU A 1 89 ? -19.059 -6.975 9.169 1.00 79.94 89 LEU A CA 1
ATOM 700 C C . LEU A 1 89 ? -19.522 -6.739 7.727 1.00 79.94 89 LEU A C 1
ATOM 702 O O . LEU A 1 89 ? -18.723 -6.819 6.797 1.00 79.94 89 LEU A O 1
ATOM 706 N N . LYS A 1 90 ? -20.806 -6.409 7.533 1.00 82.25 90 LYS A N 1
ATOM 707 C CA . LYS A 1 90 ? -21.342 -6.060 6.208 1.00 82.25 90 LYS A CA 1
ATOM 708 C C . LYS A 1 90 ? -20.648 -4.825 5.634 1.00 82.25 90 LYS A C 1
ATOM 710 O O . LYS A 1 90 ? -20.296 -4.835 4.457 1.00 82.25 90 LYS A O 1
ATOM 715 N N . TYR A 1 91 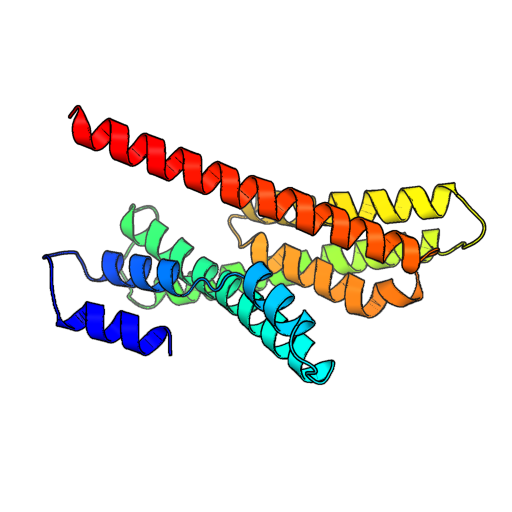? -20.414 -3.805 6.461 1.00 81.81 91 TYR A N 1
ATOM 716 C CA . TYR A 1 91 ? -19.662 -2.613 6.065 1.00 81.81 91 TYR A CA 1
ATOM 717 C C . TYR A 1 91 ? -18.217 -2.955 5.695 1.00 81.81 91 TYR A C 1
ATOM 719 O O . TYR A 1 91 ? -17.793 -2.631 4.591 1.00 81.81 91 TYR A O 1
ATOM 727 N N . ALA A 1 92 ? -17.498 -3.695 6.543 1.00 84.38 92 ALA A N 1
ATOM 728 C CA . ALA A 1 92 ? -16.116 -4.092 6.275 1.00 84.38 92 ALA A CA 1
ATOM 729 C C . ALA A 1 92 ? -15.979 -4.899 4.969 1.00 84.38 92 ALA A C 1
ATOM 731 O O . ALA A 1 92 ? -15.077 -4.644 4.169 1.00 84.38 92 ALA A O 1
ATOM 732 N N . VAL A 1 93 ? -16.895 -5.841 4.712 1.00 87.56 93 VAL A N 1
ATOM 733 C CA . VAL A 1 93 ? -16.912 -6.630 3.468 1.00 87.56 93 VAL A CA 1
ATOM 734 C C . VAL A 1 93 ? -17.234 -5.750 2.260 1.00 87.56 93 VAL A C 1
ATOM 736 O O . VAL A 1 93 ? -16.542 -5.834 1.246 1.00 87.56 93 VAL A O 1
ATOM 739 N N . SER A 1 94 ? -18.248 -4.889 2.360 1.00 88.00 94 SER A N 1
ATOM 740 C CA . SER A 1 94 ? -18.632 -3.976 1.278 1.00 88.00 94 SER A CA 1
ATOM 741 C C . SER A 1 94 ? -17.495 -3.020 0.917 1.00 88.00 94 SER A C 1
ATOM 743 O O . SER A 1 94 ? -17.143 -2.891 -0.255 1.00 88.00 94 SER A O 1
ATOM 745 N N . GLU A 1 95 ? -16.878 -2.386 1.916 1.00 87.81 95 GLU A N 1
ATOM 746 C CA . GLU A 1 95 ? -15.736 -1.498 1.707 1.00 87.81 95 GLU A CA 1
ATOM 747 C C . GLU A 1 95 ? -14.556 -2.244 1.084 1.00 87.81 95 GLU A C 1
ATOM 749 O O . GLU A 1 95 ? -13.935 -1.721 0.159 1.00 87.81 95 GLU A O 1
ATOM 754 N N . SER A 1 96 ? -14.282 -3.473 1.531 1.00 89.94 96 SER A N 1
ATOM 755 C CA . SER A 1 96 ? -13.203 -4.291 0.973 1.00 89.94 96 SER A CA 1
ATOM 756 C C . SER A 1 96 ? -13.432 -4.607 -0.505 1.00 89.94 96 SER A C 1
ATOM 758 O O . SER A 1 96 ? -12.518 -4.469 -1.314 1.00 89.94 96 SER A O 1
ATOM 760 N N . LEU A 1 97 ? -14.656 -4.989 -0.885 1.00 92.19 97 LEU A N 1
ATOM 761 C CA . LEU A 1 97 ? -14.997 -5.306 -2.275 1.00 92.19 97 LEU A CA 1
ATOM 762 C C . LEU A 1 97 ? -14.835 -4.093 -3.196 1.00 92.19 97 LEU A C 1
ATOM 764 O O . LEU A 1 97 ? -14.253 -4.219 -4.274 1.00 92.19 97 LEU A O 1
ATOM 768 N N . ILE A 1 98 ? -15.299 -2.919 -2.763 1.00 91.5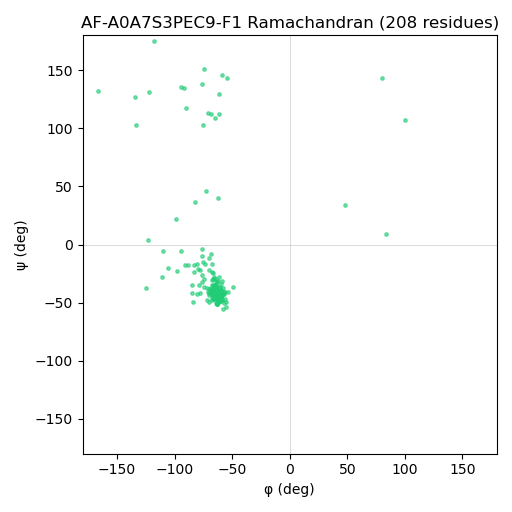0 98 ILE A N 1
ATOM 769 C CA . ILE A 1 98 ? -15.166 -1.670 -3.526 1.00 91.50 98 ILE A CA 1
ATOM 770 C C . ILE A 1 98 ? -13.685 -1.331 -3.733 1.00 91.50 98 ILE A C 1
ATOM 772 O O . ILE A 1 98 ? -13.254 -1.103 -4.867 1.00 91.50 98 ILE A O 1
ATOM 776 N N . ALA A 1 99 ? -12.888 -1.376 -2.663 1.00 92.75 99 ALA A N 1
ATOM 777 C CA . ALA A 1 99 ? -11.453 -1.127 -2.728 1.00 92.75 99 ALA A CA 1
ATOM 778 C C . ALA A 1 99 ? -10.729 -2.127 -3.647 1.00 92.75 99 ALA A C 1
ATOM 780 O O . ALA A 1 99 ? -9.839 -1.724 -4.397 1.00 92.75 99 ALA A O 1
ATOM 781 N N . ILE A 1 100 ? -11.139 -3.403 -3.654 1.00 94.00 100 ILE A N 1
ATOM 782 C CA . ILE A 1 100 ? -10.591 -4.420 -4.562 1.00 94.00 100 ILE A CA 1
ATOM 783 C C . ILE A 1 100 ? -10.884 -4.084 -6.020 1.00 94.00 100 ILE A C 1
ATOM 785 O O . ILE A 1 100 ? -9.960 -4.053 -6.832 1.00 94.00 100 ILE A O 1
ATOM 789 N N . VAL A 1 101 ? -12.142 -3.808 -6.364 1.00 94.38 101 VAL A N 1
ATOM 790 C CA . VAL A 1 101 ? -12.539 -3.521 -7.751 1.00 94.38 101 VAL A CA 1
ATOM 791 C C . VAL A 1 101 ? -11.791 -2.303 -8.293 1.00 94.38 101 VAL A C 1
ATOM 793 O O . VAL A 1 101 ? -11.263 -2.333 -9.409 1.00 94.38 101 VAL A O 1
ATOM 796 N N . ILE A 1 102 ? -11.687 -1.242 -7.494 1.00 92.94 102 ILE A N 1
ATOM 797 C CA . ILE A 1 102 ? -10.996 -0.017 -7.903 1.00 92.94 102 ILE A CA 1
ATOM 798 C C . ILE A 1 102 ? -9.494 -0.251 -7.982 1.00 92.94 102 ILE A C 1
ATOM 800 O O . ILE A 1 102 ? -8.870 0.143 -8.966 1.00 92.94 102 ILE A O 1
ATOM 804 N N . GLY A 1 103 ? -8.921 -0.939 -6.992 1.00 93.56 103 GLY A N 1
ATOM 805 C CA . GLY A 1 103 ? -7.509 -1.295 -6.985 1.00 93.56 103 GLY A CA 1
ATOM 806 C C . GLY A 1 103 ? -7.119 -2.106 -8.221 1.00 93.56 103 GLY A C 1
ATOM 807 O O . GLY A 1 103 ? -6.113 -1.804 -8.859 1.00 93.56 103 GLY A O 1
ATOM 808 N N . VAL A 1 104 ? -7.950 -3.070 -8.628 1.00 95.06 104 VAL A N 1
ATOM 809 C CA . VAL A 1 104 ? -7.734 -3.854 -9.853 1.00 95.06 104 VAL A CA 1
ATOM 810 C C . VAL A 1 104 ? -7.859 -2.990 -11.106 1.00 95.06 104 VAL A C 1
ATOM 812 O O . VAL A 1 104 ? -7.039 -3.100 -12.017 1.00 95.06 104 VAL A O 1
ATOM 815 N N . THR A 1 105 ? -8.851 -2.102 -11.159 1.00 94.31 105 THR A N 1
ATOM 816 C CA . THR A 1 105 ? -9.081 -1.225 -12.318 1.00 94.31 105 THR A CA 1
ATOM 817 C C . THR A 1 105 ? -7.909 -0.262 -12.523 1.00 94.31 105 THR A C 1
ATOM 819 O O . THR A 1 105 ? -7.330 -0.195 -13.609 1.00 94.31 105 THR A O 1
ATOM 822 N N . VAL A 1 106 ? -7.503 0.437 -11.460 1.00 93.69 106 VAL A N 1
ATOM 823 C CA . VAL A 1 106 ? -6.369 1.373 -11.483 1.00 93.69 106 VAL A CA 1
ATOM 824 C C . VAL A 1 106 ? -5.051 0.626 -11.696 1.00 93.69 106 VAL A C 1
ATOM 826 O O . VAL A 1 106 ? -4.213 1.068 -12.482 1.00 93.69 106 VAL A O 1
ATOM 829 N N . GLY A 1 107 ? -4.881 -0.536 -11.062 1.00 93.06 107 GLY A N 1
ATOM 830 C CA . GLY A 1 107 ? -3.717 -1.402 -11.235 1.00 93.06 107 GLY A CA 1
ATOM 831 C C . GLY A 1 107 ? -3.560 -1.860 -12.683 1.00 93.06 107 GLY A C 1
ATOM 832 O O . GLY A 1 107 ? -2.485 -1.720 -13.261 1.00 93.06 107 GLY A O 1
ATOM 833 N N . THR A 1 108 ? -4.642 -2.300 -13.319 1.00 93.38 108 THR A N 1
ATOM 834 C CA . THR A 1 108 ? -4.634 -2.675 -14.740 1.00 93.38 108 THR A CA 1
ATOM 835 C C . THR A 1 108 ? -4.257 -1.485 -15.621 1.00 93.38 108 THR A C 1
ATOM 837 O O . THR A 1 108 ? -3.350 -1.601 -16.444 1.00 93.38 108 THR A O 1
ATOM 840 N N . GLY A 1 109 ? -4.870 -0.317 -15.398 1.00 92.75 109 GLY A N 1
ATOM 841 C CA . GLY A 1 109 ? -4.521 0.912 -16.116 1.00 92.75 109 GLY A CA 1
ATOM 842 C C . GLY A 1 109 ? -3.041 1.278 -15.976 1.00 92.75 109 GLY A C 1
ATOM 843 O O . GLY A 1 109 ? -2.389 1.620 -16.961 1.00 92.75 109 GLY A O 1
ATOM 844 N N . SER A 1 110 ? -2.472 1.126 -14.779 1.00 90.88 110 SER A N 1
ATOM 845 C CA . SER A 1 110 ? -1.049 1.391 -14.554 1.00 90.88 110 SER A CA 1
ATOM 846 C C . SER A 1 110 ? -0.127 0.434 -15.308 1.00 90.88 110 SER A C 1
ATOM 848 O O . SER A 1 110 ? 0.874 0.870 -15.871 1.00 90.88 110 SER A O 1
ATOM 850 N N . VAL A 1 111 ? -0.472 -0.854 -15.377 1.00 92.25 111 VAL A N 1
ATOM 851 C CA . VAL A 1 111 ? 0.313 -1.850 -16.117 1.00 92.25 111 VAL A CA 1
ATOM 852 C C . VAL A 1 111 ? 0.293 -1.543 -17.614 1.00 92.25 111 VAL A C 1
ATOM 854 O O . VAL A 1 111 ? 1.338 -1.641 -18.254 1.00 92.25 111 VAL A O 1
ATOM 857 N N . LEU A 1 112 ? -0.842 -1.086 -18.155 1.00 92.00 112 LEU A N 1
ATOM 858 C CA . LEU A 1 112 ? -0.938 -0.642 -19.550 1.00 92.00 112 LEU A CA 1
ATOM 859 C C . LEU A 1 112 ? -0.035 0.570 -19.826 1.00 92.00 112 LEU A C 1
ATOM 861 O O . LEU A 1 112 ? 0.699 0.577 -20.811 1.00 92.00 112 LEU A O 1
ATOM 865 N N . VAL A 1 113 ? -0.003 1.557 -18.925 1.00 89.62 113 VAL A N 1
ATOM 866 C CA . VAL A 1 113 ? 0.914 2.708 -19.043 1.00 89.62 113 VAL A CA 1
ATOM 867 C C . VAL A 1 113 ? 2.380 2.260 -19.006 1.00 89.62 113 VAL A C 1
ATOM 869 O O . VAL A 1 113 ? 3.201 2.753 -19.782 1.00 89.62 113 VAL A O 1
ATOM 872 N N . LEU A 1 114 ? 2.731 1.303 -18.139 1.00 89.00 114 LEU A N 1
ATOM 873 C CA . LEU A 1 114 ? 4.083 0.733 -18.091 1.00 89.00 114 LEU A CA 1
ATOM 874 C C . LEU A 1 114 ? 4.434 -0.037 -19.370 1.00 89.00 114 LEU A C 1
ATOM 876 O O . LEU A 1 114 ? 5.586 -0.010 -19.798 1.00 89.00 114 LEU A O 1
ATOM 880 N N . GLN A 1 115 ? 3.456 -0.702 -19.986 1.00 88.88 115 GLN A N 1
ATOM 881 C CA . GLN A 1 115 ? 3.635 -1.434 -21.237 1.00 88.88 115 GLN A CA 1
ATOM 882 C C . GLN A 1 115 ? 3.925 -0.484 -22.405 1.00 88.88 115 GLN A C 1
ATOM 884 O O . GLN A 1 115 ? 4.906 -0.693 -23.122 1.00 88.88 115 GLN A O 1
ATOM 889 N N . GLU A 1 116 ? 3.144 0.589 -22.541 1.00 86.94 116 GLU A N 1
ATOM 890 C CA . GLU A 1 116 ? 3.351 1.639 -23.554 1.00 86.94 116 GLU A CA 1
ATOM 891 C C . GLU A 1 116 ? 4.688 2.372 -23.372 1.00 86.94 116 GLU A C 1
ATOM 893 O O . GLU A 1 116 ? 5.333 2.788 -24.330 1.00 86.94 116 GLU A O 1
ATOM 898 N N . THR A 1 117 ? 5.160 2.489 -22.129 1.00 85.19 117 THR A N 1
ATOM 899 C CA . THR A 1 117 ? 6.434 3.145 -21.795 1.00 85.19 117 THR A CA 1
ATOM 900 C C . THR A 1 117 ? 7.586 2.161 -21.594 1.00 85.19 117 THR A C 1
ATOM 902 O O . THR A 1 117 ? 8.572 2.490 -20.940 1.00 85.19 117 THR A O 1
ATOM 905 N N . SER A 1 118 ? 7.499 0.948 -22.139 1.00 80.94 118 SER A N 1
ATOM 906 C CA . SER A 1 118 ? 8.515 -0.096 -21.924 1.00 80.94 118 SER A CA 1
ATOM 907 C C . SER A 1 118 ? 9.817 0.100 -22.717 1.00 80.94 118 SER A C 1
ATOM 909 O O . SER A 1 118 ? 10.770 -0.664 -22.527 1.00 80.94 118 SER A O 1
ATOM 911 N N . ASP A 1 119 ? 9.898 1.129 -23.570 1.00 79.06 119 ASP A N 1
ATOM 912 C CA . ASP A 1 119 ? 11.110 1.452 -24.324 1.00 79.06 119 ASP A CA 1
ATOM 913 C C . ASP A 1 119 ? 12.277 1.798 -23.386 1.00 79.06 119 ASP A C 1
ATOM 915 O O . ASP A 1 119 ? 12.306 2.827 -22.705 1.00 79.06 119 ASP A O 1
ATOM 919 N N . ARG A 1 120 ? 13.279 0.916 -23.381 1.00 69.06 120 ARG A N 1
ATOM 920 C CA . ARG A 1 120 ? 14.440 0.975 -22.484 1.00 69.06 120 ARG A CA 1
ATOM 921 C C . ARG A 1 120 ? 15.461 2.038 -22.872 1.00 69.06 120 ARG A C 1
ATOM 923 O O . ARG A 1 120 ? 16.334 2.351 -22.067 1.00 69.06 120 ARG A O 1
ATOM 930 N N . THR A 1 121 ? 15.385 2.568 -24.091 1.00 72.44 121 THR A N 1
ATOM 931 C CA . THR A 1 121 ? 16.364 3.533 -24.612 1.00 72.44 121 THR A CA 1
ATOM 932 C C . THR A 1 121 ? 15.970 4.982 -24.338 1.00 72.44 121 THR A C 1
ATOM 934 O O . THR A 1 121 ? 16.813 5.880 -24.350 1.00 72.44 121 THR A O 1
ATOM 937 N N . SER A 1 122 ? 14.695 5.219 -24.028 1.00 78.62 122 SER A N 1
ATOM 938 C CA . SER A 1 122 ? 14.148 6.555 -23.840 1.00 78.62 122 SER A CA 1
ATOM 939 C C . SER A 1 122 ? 14.246 7.013 -22.383 1.00 78.62 122 SER A C 1
ATOM 941 O O . SER A 1 122 ? 13.595 6.479 -21.485 1.00 78.62 122 SER A O 1
ATOM 943 N N . LEU A 1 123 ? 15.000 8.091 -22.140 1.00 81.12 123 LEU A N 1
ATOM 944 C CA . LEU A 1 123 ? 15.032 8.754 -20.829 1.00 81.12 123 LEU A CA 1
ATOM 945 C C . LEU A 1 123 ? 13.640 9.254 -20.412 1.00 81.12 123 LEU A C 1
ATOM 947 O O . LEU A 1 123 ? 13.280 9.185 -19.237 1.00 81.12 123 LEU A O 1
ATOM 951 N N . LYS A 1 124 ? 12.823 9.687 -21.381 1.00 84.75 124 LYS A N 1
ATOM 952 C CA . LYS A 1 124 ? 11.438 10.108 -21.136 1.00 84.75 124 LYS A CA 1
ATOM 953 C C . LYS A 1 124 ? 10.593 8.960 -20.585 1.00 84.75 124 LYS A C 1
ATOM 955 O O . LYS A 1 124 ? 9.845 9.175 -19.638 1.00 84.75 124 LYS A O 1
ATOM 960 N N . ALA A 1 125 ? 10.751 7.752 -21.127 1.00 82.25 125 ALA A N 1
ATOM 961 C CA . ALA A 1 125 ? 10.034 6.572 -20.653 1.00 82.25 125 ALA A CA 1
ATOM 962 C C . ALA A 1 125 ? 10.383 6.254 -19.191 1.00 82.25 125 ALA A C 1
ATOM 964 O O . ALA A 1 125 ? 9.486 6.069 -18.372 1.00 82.25 125 ALA A O 1
ATOM 965 N N . MET A 1 126 ? 11.670 6.312 -18.823 1.00 84.19 126 MET A N 1
ATOM 966 C CA . MET A 1 126 ? 12.097 6.132 -17.428 1.00 84.19 126 MET A CA 1
ATOM 967 C C . MET A 1 126 ? 11.475 7.165 -16.480 1.00 84.19 126 MET A C 1
ATOM 969 O O . MET A 1 126 ? 10.984 6.790 -15.415 1.00 84.19 126 MET A O 1
ATOM 973 N N . LEU A 1 127 ? 11.458 8.448 -16.860 1.00 86.94 127 LEU A N 1
ATOM 974 C CA . LEU A 1 127 ? 10.839 9.500 -16.047 1.00 86.94 127 LEU A CA 1
ATOM 975 C C . LEU A 1 127 ? 9.333 9.273 -15.875 1.00 86.94 127 LEU A C 1
ATOM 977 O O . LEU A 1 127 ? 8.836 9.362 -14.756 1.00 86.94 127 LEU A O 1
ATOM 981 N N . ILE A 1 128 ? 8.621 8.911 -16.948 1.00 87.69 128 ILE A N 1
ATOM 982 C CA . ILE A 1 128 ? 7.181 8.628 -16.887 1.00 87.69 128 ILE A CA 1
ATOM 983 C C . ILE A 1 128 ? 6.901 7.446 -15.956 1.00 87.69 128 ILE A C 1
ATOM 985 O O . ILE A 1 128 ? 5.995 7.532 -15.129 1.00 87.69 128 ILE A O 1
ATOM 989 N N . GLN A 1 129 ? 7.688 6.370 -16.029 1.00 88.81 129 GLN A N 1
ATOM 990 C CA . GLN A 1 129 ? 7.523 5.211 -15.147 1.00 88.81 129 GLN A CA 1
ATOM 991 C C . GLN A 1 129 ? 7.734 5.574 -13.671 1.00 88.81 129 GLN A C 1
ATOM 993 O O . GLN A 1 129 ? 6.954 5.152 -12.818 1.00 88.81 129 GLN A O 1
ATOM 998 N N . VAL A 1 130 ? 8.750 6.386 -13.363 1.00 88.75 130 VAL A N 1
ATOM 999 C CA . VAL A 1 130 ? 9.003 6.872 -11.997 1.00 88.75 130 VAL A CA 1
ATOM 1000 C C . VAL A 1 130 ? 7.854 7.743 -11.502 1.00 88.75 130 VAL A C 1
ATOM 1002 O O . VAL A 1 130 ? 7.307 7.476 -10.434 1.00 88.75 130 VAL A O 1
ATOM 1005 N N . SER A 1 131 ? 7.453 8.749 -12.281 1.00 89.94 131 SER A N 1
ATOM 1006 C CA . SER A 1 131 ? 6.336 9.626 -11.927 1.00 89.94 131 SER A CA 1
ATOM 1007 C C . SER A 1 131 ? 5.041 8.839 -11.743 1.00 89.94 131 SER A C 1
ATOM 1009 O O . SER A 1 131 ? 4.310 9.088 -10.792 1.00 89.94 131 SER A O 1
ATOM 1011 N N . THR A 1 132 ? 4.791 7.842 -12.593 1.00 89.62 132 THR A N 1
ATOM 1012 C CA . THR A 1 132 ? 3.620 6.963 -12.492 1.00 89.62 132 THR A CA 1
ATOM 1013 C C . THR A 1 132 ? 3.615 6.209 -11.166 1.00 89.62 132 THR A C 1
ATOM 1015 O O . THR A 1 132 ? 2.608 6.231 -10.469 1.00 89.62 132 THR A O 1
ATOM 1018 N N . VAL A 1 133 ? 4.735 5.604 -10.759 1.00 88.75 133 VAL A N 1
ATOM 1019 C CA . VAL A 1 133 ? 4.822 4.890 -9.471 1.00 88.75 133 VAL A CA 1
ATOM 1020 C C . VAL A 1 133 ? 4.612 5.831 -8.279 1.00 88.75 133 VAL A C 1
ATOM 1022 O O . VAL A 1 133 ? 3.908 5.463 -7.342 1.00 88.75 133 VAL A O 1
ATOM 1025 N N . VAL A 1 134 ? 5.156 7.051 -8.326 1.00 88.94 134 VAL A N 1
ATOM 1026 C CA . VAL A 1 134 ? 4.949 8.063 -7.271 1.00 88.94 134 VAL A CA 1
ATOM 1027 C C . VAL A 1 134 ? 3.494 8.536 -7.219 1.00 88.94 134 VAL A C 1
ATOM 1029 O O . VAL A 1 134 ? 2.939 8.722 -6.145 1.00 88.94 134 VAL A O 1
ATOM 1032 N N . ILE A 1 135 ? 2.831 8.709 -8.361 1.00 90.50 135 ILE A N 1
ATOM 1033 C CA . ILE A 1 135 ? 1.408 9.071 -8.384 1.00 90.50 135 ILE A CA 1
ATOM 1034 C C . ILE A 1 135 ? 0.566 7.919 -7.826 1.00 90.50 135 ILE A C 1
ATOM 1036 O O . ILE A 1 135 ? -0.327 8.140 -7.008 1.00 90.50 135 ILE A O 1
ATOM 1040 N N . LEU A 1 136 ? 0.873 6.680 -8.214 1.00 89.44 136 LEU A N 1
ATOM 1041 C CA . LEU A 1 136 ? 0.148 5.490 -7.769 1.00 89.44 136 LEU A CA 1
ATOM 1042 C C . LEU A 1 136 ? 0.334 5.179 -6.281 1.00 89.44 136 LEU A C 1
ATOM 1044 O O . LEU A 1 136 ? -0.483 4.442 -5.737 1.00 89.44 136 LEU A O 1
ATOM 1048 N N . SER A 1 137 ? 1.338 5.745 -5.604 1.00 83.62 137 SER A N 1
ATOM 1049 C CA . SER A 1 137 ? 1.456 5.596 -4.150 1.00 83.62 137 SER A CA 1
ATOM 1050 C C . SER A 1 137 ? 0.439 6.431 -3.366 1.00 83.62 137 SER A C 1
ATOM 1052 O O . SER A 1 137 ? 0.221 6.142 -2.195 1.00 83.62 137 SER A O 1
ATOM 1054 N N . PHE A 1 138 ? -0.193 7.439 -3.983 1.00 86.75 138 PHE A N 1
ATOM 1055 C CA . PHE A 1 138 ? -1.140 8.337 -3.302 1.00 86.75 138 PHE A CA 1
ATOM 1056 C C . PHE A 1 138 ? -2.516 8.409 -3.967 1.00 86.75 138 PHE A C 1
ATOM 1058 O O . PHE A 1 138 ? -3.531 8.488 -3.280 1.00 86.75 138 PHE A O 1
ATOM 1065 N N . ALA A 1 139 ? -2.580 8.385 -5.298 1.00 89.44 139 ALA A N 1
ATOM 1066 C CA . ALA A 1 139 ? -3.826 8.601 -6.028 1.00 89.44 139 ALA A CA 1
ATOM 1067 C C . ALA A 1 139 ? -4.918 7.556 -5.719 1.00 89.44 139 ALA A C 1
ATOM 1069 O O . ALA A 1 139 ? -6.047 7.974 -5.457 1.00 89.44 139 ALA A O 1
ATOM 1070 N N . PRO A 1 140 ? -4.635 6.234 -5.679 1.00 91.38 140 PRO A N 1
ATOM 1071 C CA . PRO A 1 140 ? -5.655 5.240 -5.344 1.00 91.38 140 PRO A CA 1
ATOM 1072 C C . PRO A 1 140 ? -6.206 5.449 -3.932 1.00 91.38 140 PRO A C 1
ATOM 1074 O O . PRO A 1 140 ? -7.415 5.371 -3.736 1.00 91.38 140 PRO A O 1
ATOM 1077 N N . PHE A 1 141 ? -5.334 5.785 -2.976 1.00 91.25 141 PHE A N 1
ATOM 1078 C CA . PHE A 1 141 ? -5.734 6.115 -1.614 1.00 91.25 141 PHE A CA 1
ATOM 1079 C C . PHE A 1 141 ? -6.708 7.296 -1.598 1.00 91.25 141 PHE A C 1
ATOM 1081 O O . PHE A 1 141 ? -7.823 7.159 -1.110 1.00 91.25 141 PHE A O 1
ATOM 1088 N N . LEU A 1 142 ? -6.327 8.429 -2.196 1.00 90.19 142 LEU A N 1
ATOM 1089 C CA . LEU A 1 142 ? -7.145 9.645 -2.186 1.00 90.19 142 LEU A CA 1
ATOM 1090 C C . LEU A 1 142 ? -8.500 9.456 -2.876 1.00 90.19 142 LEU A C 1
ATOM 1092 O O . LEU A 1 142 ? -9.507 9.963 -2.391 1.00 90.19 142 LEU A O 1
ATOM 1096 N N . ILE A 1 143 ? -8.536 8.736 -3.999 1.00 88.69 143 ILE A N 1
ATOM 1097 C CA . ILE A 1 143 ? -9.776 8.506 -4.749 1.00 88.69 143 ILE A CA 1
ATOM 1098 C C . ILE A 1 143 ? -10.735 7.627 -3.943 1.00 88.69 143 ILE A C 1
ATOM 1100 O O . ILE A 1 143 ? -11.922 7.933 -3.862 1.00 88.69 143 ILE A O 1
ATOM 1104 N N . VAL A 1 144 ? -10.235 6.536 -3.367 1.00 91.38 144 VAL A N 1
ATOM 1105 C CA . VAL A 1 144 ? -11.077 5.539 -2.694 1.00 91.38 144 VAL A CA 1
ATOM 1106 C C . VAL A 1 144 ? -11.505 6.011 -1.308 1.00 91.38 144 VAL A C 1
ATOM 1108 O O . VAL A 1 144 ? -12.675 5.863 -0.954 1.00 91.38 144 VAL A O 1
ATOM 1111 N N . GLU A 1 145 ? -10.587 6.619 -0.559 1.00 89.31 145 GLU A N 1
ATOM 1112 C CA . GLU A 1 145 ? -10.849 7.074 0.805 1.00 89.31 145 GLU A CA 1
ATOM 1113 C C . GLU A 1 145 ? -11.802 8.277 0.811 1.00 89.31 145 GLU A C 1
ATOM 1115 O O . GLU A 1 145 ? -12.827 8.236 1.486 1.00 89.31 145 GLU A O 1
ATOM 1120 N N . ASN A 1 146 ? -11.532 9.310 0.001 1.00 85.62 146 ASN A N 1
ATOM 1121 C CA . ASN A 1 146 ? -12.294 10.563 0.070 1.00 85.62 146 ASN A CA 1
ATOM 1122 C C . ASN A 1 146 ? -13.589 10.548 -0.750 1.00 85.62 146 ASN A C 1
ATOM 1124 O O . ASN A 1 146 ? -14.561 11.182 -0.351 1.00 85.62 146 ASN A O 1
ATOM 1128 N N . ASN A 1 147 ? -13.614 9.878 -1.910 1.00 84.62 147 ASN A N 1
ATOM 1129 C CA . ASN A 1 147 ? -14.770 9.971 -2.814 1.00 84.62 147 ASN A CA 1
ATOM 1130 C C . ASN A 1 147 ? -15.741 8.796 -2.677 1.00 84.62 147 ASN A C 1
ATOM 1132 O O . ASN A 1 147 ? -16.896 8.913 -3.079 1.00 84.62 147 ASN A O 1
ATOM 1136 N N . LEU A 1 148 ? -15.273 7.651 -2.172 1.00 83.00 14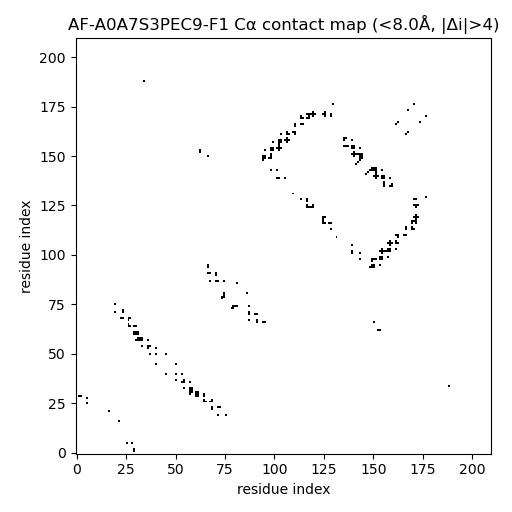8 LEU A N 1
ATOM 1137 C CA . LEU A 1 148 ? -16.033 6.397 -2.190 1.00 83.00 148 LEU A CA 1
ATOM 1138 C C . LEU A 1 148 ? -16.227 5.797 -0.797 1.00 83.00 148 LEU A C 1
ATOM 1140 O O . LEU A 1 148 ? -16.815 4.722 -0.688 1.00 83.00 148 LEU A O 1
ATOM 1144 N N . ASN A 1 149 ? -15.768 6.495 0.253 1.00 82.31 149 ASN A N 1
ATOM 1145 C CA . ASN A 1 149 ? -15.869 6.082 1.654 1.00 82.31 149 ASN A CA 1
ATOM 1146 C C . ASN A 1 149 ? -15.428 4.624 1.879 1.00 82.31 149 ASN A C 1
ATOM 1148 O O . ASN A 1 149 ? -15.970 3.922 2.724 1.00 82.31 149 ASN A O 1
ATOM 1152 N N . SER A 1 150 ? -14.445 4.155 1.112 1.00 87.88 150 SER A N 1
ATOM 1153 C CA . SER A 1 150 ? -13.936 2.781 1.139 1.00 87.88 150 SER A CA 1
ATOM 1154 C C . SER A 1 150 ? -12.463 2.794 1.562 1.00 87.88 150 SER A C 1
ATOM 1156 O O . SER A 1 150 ? -11.895 3.860 1.779 1.00 87.88 150 SER A O 1
ATOM 1158 N N . SER A 1 151 ? -11.835 1.631 1.748 1.00 89.50 151 SER A N 1
ATOM 1159 C CA . SER A 1 151 ? -10.451 1.551 2.225 1.00 89.50 151 SER A CA 1
ATOM 1160 C C . SER A 1 151 ? -9.447 1.904 1.126 1.00 89.50 151 SER A C 1
ATOM 1162 O O . SER A 1 151 ? -9.099 1.077 0.273 1.00 89.50 151 SER A O 1
ATOM 1164 N N . GLY A 1 152 ? -8.911 3.121 1.189 1.00 90.75 152 GLY A N 1
ATOM 1165 C CA . GLY A 1 152 ? -7.833 3.576 0.320 1.00 90.75 152 GLY A CA 1
ATOM 1166 C C . GLY A 1 152 ? -6.542 2.782 0.511 1.00 90.75 152 GLY A C 1
ATOM 1167 O O . GLY A 1 152 ? -5.812 2.552 -0.459 1.00 90.75 152 GLY A O 1
ATOM 1168 N N . PHE A 1 153 ? -6.270 2.306 1.731 1.00 91.06 153 PHE A N 1
ATOM 1169 C CA . PHE A 1 153 ? -5.117 1.445 2.016 1.00 91.06 153 PHE A CA 1
ATOM 1170 C C . PHE A 1 153 ? -5.189 0.118 1.252 1.00 91.06 153 PHE A C 1
ATOM 1172 O O . PHE A 1 153 ? -4.216 -0.255 0.593 1.00 91.06 153 PHE A O 1
ATOM 1179 N N . LEU A 1 154 ? -6.341 -0.565 1.275 1.00 92.31 154 LEU A N 1
ATOM 1180 C CA . LEU A 1 154 ? -6.519 -1.827 0.552 1.00 92.31 154 LEU A CA 1
ATOM 1181 C C . LEU A 1 154 ? -6.423 -1.621 -0.967 1.00 92.31 154 LEU A C 1
ATOM 1183 O O . LEU A 1 154 ? -5.740 -2.385 -1.650 1.00 92.31 154 LEU A O 1
ATOM 1187 N N . ALA A 1 155 ? -7.044 -0.565 -1.498 1.00 94.00 155 ALA A N 1
ATOM 1188 C CA . ALA A 1 155 ? -6.958 -0.247 -2.922 1.00 94.00 155 ALA A CA 1
ATOM 1189 C C . ALA A 1 155 ? -5.509 0.013 -3.366 1.00 94.00 155 ALA A C 1
ATOM 1191 O O . ALA A 1 155 ? -5.061 -0.520 -4.382 1.00 94.00 155 ALA A O 1
ATOM 1192 N N . SER A 1 156 ? -4.752 0.780 -2.576 1.00 93.31 156 SER A N 1
ATOM 1193 C CA . SER A 1 156 ? -3.346 1.096 -2.861 1.00 93.31 156 SER A CA 1
ATOM 1194 C C . SER A 1 156 ? -2.458 -0.145 -2.802 1.00 93.31 156 SER A C 1
ATOM 1196 O O . SER A 1 156 ? -1.598 -0.331 -3.664 1.00 93.31 156 SER A O 1
ATOM 1198 N N . PHE A 1 157 ? -2.706 -1.037 -1.837 1.00 92.50 157 PHE A N 1
ATOM 1199 C CA . PHE A 1 157 ? -2.027 -2.328 -1.751 1.00 92.50 157 PHE A CA 1
ATOM 1200 C C . PHE A 1 157 ? -2.262 -3.179 -3.004 1.00 92.50 157 PHE A C 1
ATOM 1202 O O . PHE A 1 157 ? -1.316 -3.734 -3.560 1.00 92.50 157 PHE A O 1
ATOM 1209 N N . ILE A 1 158 ? -3.501 -3.242 -3.498 1.00 94.12 158 ILE A N 1
ATOM 1210 C CA . ILE A 1 158 ? -3.850 -4.033 -4.686 1.00 94.12 158 ILE A CA 1
ATOM 1211 C C . ILE A 1 158 ? -3.210 -3.457 -5.948 1.00 94.12 158 ILE A C 1
ATOM 1213 O O . ILE A 1 158 ? -2.639 -4.214 -6.734 1.00 94.12 158 ILE A O 1
ATOM 1217 N N . VAL A 1 159 ? -3.221 -2.131 -6.119 1.00 94.56 159 VAL A N 1
ATOM 1218 C CA . VAL A 1 159 ? -2.499 -1.463 -7.215 1.00 94.56 159 VAL A CA 1
ATOM 1219 C C . VAL A 1 159 ? -1.013 -1.818 -7.166 1.00 94.56 159 VAL A C 1
ATOM 1221 O O . VAL A 1 159 ? -0.451 -2.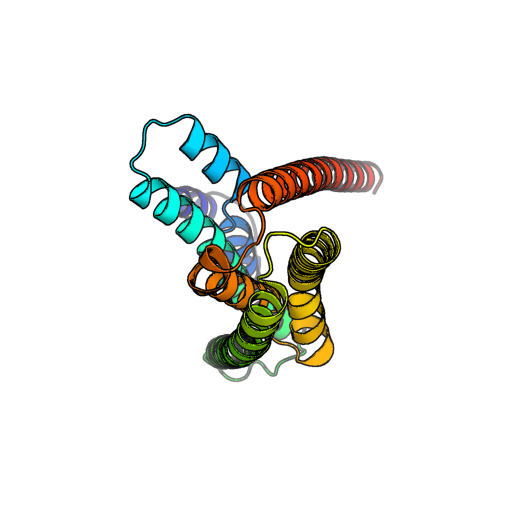266 -8.168 1.00 94.56 159 VAL A O 1
ATOM 1224 N N . ALA A 1 160 ? -0.379 -1.682 -5.998 1.00 91.69 160 ALA A N 1
ATOM 1225 C CA . ALA A 1 160 ? 1.031 -2.008 -5.819 1.00 91.69 160 ALA A CA 1
ATOM 1226 C C . ALA A 1 160 ? 1.321 -3.492 -6.102 1.00 91.69 160 ALA A C 1
ATOM 1228 O O . ALA A 1 160 ? 2.311 -3.810 -6.763 1.00 91.69 160 ALA A O 1
ATOM 1229 N N . TYR A 1 161 ? 0.441 -4.398 -5.666 1.00 91.31 161 TYR A N 1
ATOM 1230 C CA . TYR A 1 161 ? 0.544 -5.831 -5.929 1.00 91.31 161 TYR A CA 1
ATOM 1231 C C . TYR A 1 161 ? 0.453 -6.152 -7.427 1.00 91.31 161 TYR A C 1
ATOM 1233 O O . TYR A 1 161 ? 1.264 -6.930 -7.940 1.00 91.31 161 TYR A O 1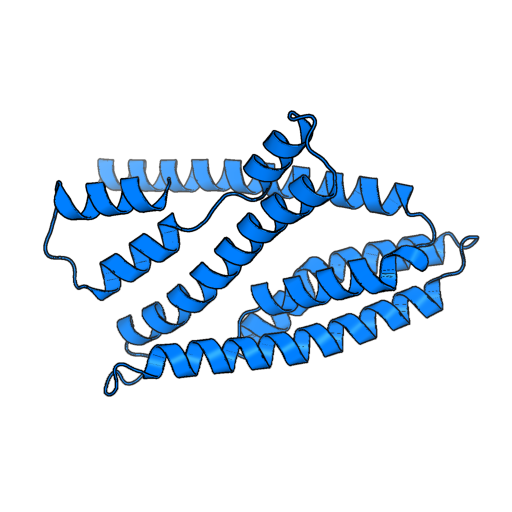
ATOM 1241 N N . MET A 1 162 ? -0.476 -5.524 -8.155 1.00 92.81 162 MET A N 1
ATOM 1242 C CA . MET A 1 162 ? -0.587 -5.683 -9.609 1.00 92.81 162 MET A CA 1
ATOM 1243 C C . MET A 1 162 ? 0.651 -5.153 -10.338 1.00 92.81 162 MET A C 1
ATOM 1245 O O . MET A 1 162 ? 1.202 -5.847 -11.193 1.00 92.81 162 MET A O 1
ATOM 1249 N N . VAL A 1 163 ? 1.143 -3.966 -9.971 1.00 91.00 163 VAL A N 1
ATOM 1250 C CA . VAL A 1 163 ? 2.371 -3.395 -10.550 1.00 91.00 163 VAL A CA 1
ATOM 1251 C C . VAL A 1 163 ? 3.585 -4.277 -10.249 1.00 91.00 163 VAL A C 1
ATOM 1253 O O . VAL A 1 163 ? 4.419 -4.502 -11.126 1.00 91.00 163 VAL A O 1
ATOM 1256 N N . ALA A 1 164 ? 3.690 -4.830 -9.041 1.00 88.75 164 ALA A N 1
ATOM 1257 C CA . ALA A 1 164 ? 4.773 -5.741 -8.681 1.00 88.75 164 ALA A CA 1
ATOM 1258 C C . ALA A 1 164 ? 4.702 -7.070 -9.454 1.00 88.75 164 ALA A C 1
ATOM 1260 O O . ALA A 1 164 ? 5.744 -7.597 -9.846 1.00 88.75 164 ALA A O 1
ATOM 1261 N N . SER A 1 165 ? 3.496 -7.589 -9.701 1.00 89.69 165 SER A N 1
ATOM 1262 C CA . SER A 1 165 ? 3.291 -8.891 -10.347 1.00 89.69 165 SER A CA 1
ATOM 1263 C C . SER A 1 165 ? 3.426 -8.827 -11.867 1.00 89.69 165 SER A C 1
ATOM 1265 O O . SER A 1 165 ? 4.067 -9.688 -12.466 1.00 89.69 165 SER A O 1
ATOM 1267 N N . PHE A 1 166 ? 2.868 -7.789 -12.493 1.00 90.06 166 PHE A N 1
ATOM 1268 C CA . PHE A 1 166 ? 2.792 -7.661 -13.954 1.00 90.06 166 PHE A CA 1
ATOM 1269 C C . PHE A 1 166 ? 3.684 -6.544 -14.514 1.00 90.06 166 PHE A C 1
ATOM 1271 O O . PHE A 1 166 ? 4.164 -6.649 -15.640 1.00 90.06 166 PHE A O 1
ATOM 1278 N N . GLY A 1 167 ? 3.957 -5.495 -13.733 1.00 83.25 167 GLY A N 1
ATOM 1279 C CA . GLY A 1 167 ? 4.761 -4.342 -14.154 1.00 83.25 167 GLY A CA 1
ATOM 1280 C C . GLY A 1 167 ? 6.275 -4.538 -14.033 1.00 83.25 167 GLY A C 1
ATOM 1281 O O . GLY A 1 167 ? 7.037 -3.918 -14.774 1.00 83.25 167 GLY A O 1
ATOM 1282 N N . TRP A 1 168 ? 6.750 -5.440 -13.164 1.00 84.94 168 TRP A N 1
ATOM 1283 C CA . TRP A 1 168 ? 8.188 -5.691 -12.984 1.00 84.94 168 TRP A CA 1
ATOM 1284 C C . TRP A 1 168 ? 8.977 -6.022 -14.270 1.00 84.94 168 TRP A C 1
ATOM 1286 O O . TRP A 1 168 ? 10.098 -5.518 -14.431 1.00 84.94 168 TRP A O 1
ATOM 1296 N N . PRO A 1 169 ? 8.455 -6.837 -15.212 1.00 85.06 169 PRO A N 1
ATOM 1297 C CA . PRO A 1 169 ? 9.122 -7.060 -16.492 1.00 85.06 169 PRO A CA 1
ATOM 1298 C C . PRO A 1 169 ? 9.166 -5.830 -17.411 1.00 85.06 169 PRO A C 1
ATOM 1300 O O . PRO A 1 169 ? 10.079 -5.756 -18.237 1.00 85.06 169 PRO A O 1
ATOM 1303 N N . LEU A 1 170 ? 8.241 -4.883 -17.239 1.00 85.94 170 LEU A N 1
ATOM 1304 C CA . LEU A 1 170 ? 8.017 -3.731 -18.120 1.00 85.94 170 LEU A CA 1
ATOM 1305 C C . LEU A 1 170 ? 8.863 -2.501 -17.754 1.00 85.94 170 LEU A C 1
ATOM 1307 O O . LEU A 1 170 ? 9.052 -1.617 -18.587 1.00 85.94 170 LEU A O 1
ATOM 1311 N N . PHE A 1 171 ? 9.416 -2.441 -16.537 1.00 85.38 171 PHE A N 1
ATOM 1312 C CA . PHE A 1 171 ? 10.275 -1.323 -16.143 1.00 85.38 171 PHE A CA 1
ATOM 1313 C C . PHE A 1 171 ? 11.525 -1.216 -17.025 1.00 85.38 171 PHE A C 1
ATOM 1315 O O . PHE A 1 171 ? 12.295 -2.172 -17.161 1.00 85.38 171 PHE A O 1
ATOM 1322 N N . ALA A 1 172 ? 11.763 -0.010 -17.542 1.00 83.81 172 ALA A N 1
ATOM 1323 C CA . ALA A 1 172 ? 12.909 0.328 -18.373 1.00 83.81 172 ALA A CA 1
ATOM 1324 C C . ALA A 1 172 ? 14.231 0.172 -17.602 1.00 83.81 172 ALA A C 1
ATOM 1326 O O . ALA A 1 172 ? 15.187 -0.410 -18.113 1.00 83.81 172 ALA A O 1
ATOM 1327 N N . SER A 1 173 ? 14.258 0.603 -16.334 1.00 84.50 173 SER A N 1
ATOM 1328 C CA . SER A 1 173 ? 15.382 0.390 -15.416 1.00 84.50 173 SER A CA 1
ATOM 1329 C C . SER A 1 173 ? 14.908 -0.092 -14.046 1.00 84.50 173 SER A C 1
ATOM 1331 O O . SER A 1 173 ? 14.457 0.677 -13.194 1.00 84.50 173 SER A O 1
ATOM 1333 N N . ARG A 1 174 ? 15.064 -1.397 -13.796 1.00 85.75 174 ARG A N 1
ATOM 1334 C CA . ARG A 1 174 ? 14.729 -2.011 -12.498 1.00 85.75 174 ARG A CA 1
ATOM 1335 C C . ARG A 1 174 ? 15.621 -1.502 -11.372 1.00 85.75 174 ARG A C 1
ATOM 1337 O O . ARG A 1 174 ? 15.167 -1.373 -10.241 1.00 85.75 174 ARG A O 1
ATOM 1344 N N . THR A 1 175 ? 16.889 -1.228 -11.670 1.00 87.44 175 THR A N 1
ATOM 1345 C CA . THR A 1 175 ? 17.846 -0.721 -10.683 1.00 87.44 175 THR A CA 1
ATOM 1346 C C . THR A 1 175 ? 17.433 0.663 -10.206 1.00 87.44 175 THR A C 1
ATOM 1348 O O . THR A 1 175 ? 17.364 0.878 -9.000 1.00 87.44 175 THR A O 1
ATOM 1351 N N . LEU A 1 176 ? 17.077 1.568 -11.122 1.00 86.56 176 LEU A N 1
ATOM 1352 C CA . LEU A 1 176 ? 16.580 2.898 -10.766 1.00 86.56 176 LEU A CA 1
ATOM 1353 C C . LEU A 1 176 ? 15.321 2.803 -9.894 1.00 86.56 176 LEU A C 1
ATOM 1355 O O . LEU A 1 176 ? 15.267 3.403 -8.823 1.00 86.56 176 LEU A O 1
ATOM 1359 N N . MET A 1 177 ? 14.352 1.978 -10.304 1.00 87.62 177 MET A N 1
ATOM 1360 C CA . MET A 1 177 ? 13.103 1.789 -9.561 1.00 87.62 177 MET A CA 1
ATOM 1361 C C . MET A 1 177 ? 13.338 1.253 -8.138 1.00 87.62 177 MET A C 1
ATOM 1363 O O . MET A 1 177 ? 12.712 1.719 -7.187 1.00 87.62 177 MET A O 1
ATOM 1367 N N . LYS A 1 178 ? 14.287 0.322 -7.958 1.00 87.06 178 LYS A N 1
ATOM 1368 C CA . LYS A 1 178 ? 14.684 -0.160 -6.623 1.00 87.06 178 LYS A CA 1
ATOM 1369 C C . LYS A 1 178 ? 15.237 0.964 -5.745 1.00 87.06 178 LYS A C 1
ATOM 1371 O O . LYS A 1 178 ? 14.812 1.075 -4.601 1.00 87.06 178 LYS A O 1
ATOM 1376 N N . HIS A 1 179 ? 16.153 1.783 -6.267 1.00 87.75 179 HIS A N 1
ATOM 1377 C CA . HIS A 1 179 ? 16.750 2.883 -5.500 1.00 87.75 179 HIS A CA 1
ATOM 1378 C C . HIS A 1 179 ? 15.704 3.918 -5.097 1.00 87.75 179 HIS A C 1
ATOM 1380 O O . HIS A 1 179 ? 15.673 4.331 -3.943 1.00 87.75 179 HIS A O 1
ATOM 1386 N N . ILE A 1 180 ? 14.809 4.284 -6.016 1.00 87.88 180 ILE A N 1
ATOM 1387 C CA . ILE A 1 180 ? 13.734 5.243 -5.743 1.00 87.88 180 ILE A CA 1
ATOM 1388 C C . ILE A 1 180 ? 12.801 4.717 -4.655 1.00 87.88 180 ILE A C 1
ATOM 1390 O O . ILE A 1 180 ? 12.501 5.441 -3.710 1.00 87.88 180 ILE A O 1
ATOM 1394 N N . ARG A 1 181 ? 12.392 3.446 -4.732 1.00 85.12 181 ARG A N 1
ATOM 1395 C CA . ARG A 1 181 ? 11.545 2.839 -3.700 1.00 85.12 181 ARG A CA 1
ATOM 1396 C C . ARG A 1 181 ? 12.214 2.860 -2.323 1.00 85.12 181 ARG A C 1
ATOM 1398 O O . ARG A 1 181 ? 11.562 3.213 -1.348 1.00 85.12 181 ARG A O 1
ATOM 1405 N N . ILE A 1 182 ? 13.497 2.501 -2.251 1.00 83.69 182 ILE A N 1
ATOM 1406 C CA . ILE A 1 182 ? 14.265 2.510 -0.995 1.00 83.69 182 ILE A CA 1
ATOM 1407 C C . ILE A 1 182 ? 14.387 3.939 -0.448 1.00 83.69 182 ILE A C 1
ATOM 1409 O O . ILE A 1 182 ? 14.167 4.155 0.740 1.00 83.69 182 ILE A O 1
ATOM 1413 N N . LEU A 1 183 ? 14.680 4.918 -1.309 1.00 87.25 183 LEU A N 1
ATOM 1414 C CA . LEU A 1 183 ? 14.778 6.328 -0.932 1.00 87.25 183 LEU A CA 1
ATOM 1415 C C . LEU A 1 183 ? 13.456 6.847 -0.344 1.00 87.25 183 LEU A C 1
ATOM 1417 O O . LEU A 1 183 ? 13.456 7.453 0.724 1.00 87.25 183 LEU A O 1
ATOM 1421 N N . ILE A 1 184 ? 12.332 6.585 -1.019 1.00 87.31 184 ILE A N 1
ATOM 1422 C CA . ILE A 1 184 ? 11.002 7.013 -0.561 1.00 87.31 184 ILE A CA 1
ATOM 1423 C C . ILE A 1 184 ? 10.668 6.358 0.781 1.00 87.31 184 ILE A C 1
ATOM 1425 O O . ILE A 1 184 ? 10.273 7.058 1.712 1.00 87.31 184 ILE A O 1
ATOM 1429 N N . ALA A 1 185 ? 10.866 5.042 0.903 1.00 82.75 185 ALA A N 1
ATOM 1430 C CA . ALA A 1 185 ? 10.608 4.319 2.146 1.00 82.75 185 ALA A CA 1
ATOM 1431 C C . ALA A 1 185 ? 11.435 4.885 3.310 1.00 82.75 185 ALA A C 1
ATOM 1433 O O . ALA A 1 185 ? 10.902 5.113 4.396 1.00 82.75 185 ALA A O 1
ATOM 1434 N N . PHE A 1 186 ? 12.713 5.187 3.071 1.00 83.31 186 PHE A N 1
ATOM 1435 C CA . PHE A 1 186 ? 13.590 5.792 4.067 1.00 83.31 186 PHE A CA 1
ATOM 1436 C C . PHE A 1 186 ? 13.103 7.180 4.510 1.00 83.31 186 PHE A C 1
ATOM 1438 O O . PHE A 1 186 ? 13.026 7.447 5.709 1.00 83.31 186 PHE A O 1
ATOM 1445 N N . ILE A 1 187 ? 12.742 8.058 3.569 1.00 87.75 187 ILE A N 1
ATOM 1446 C CA . ILE A 1 187 ? 12.259 9.411 3.887 1.00 87.75 187 ILE A CA 1
ATOM 1447 C C . ILE A 1 187 ? 10.956 9.339 4.690 1.00 87.75 187 ILE A C 1
ATOM 1449 O O . ILE A 1 187 ? 10.863 9.937 5.760 1.00 87.75 187 ILE A O 1
ATOM 1453 N N . VAL A 1 188 ? 9.970 8.579 4.206 1.00 86.94 188 VAL A N 1
ATOM 1454 C CA . VAL A 1 188 ? 8.653 8.469 4.852 1.00 86.94 188 VAL A CA 1
ATOM 1455 C C . VAL A 1 188 ? 8.778 7.896 6.262 1.00 86.94 188 VAL A C 1
ATOM 1457 O O . VAL A 1 188 ? 8.170 8.429 7.185 1.00 86.94 188 VAL A O 1
ATOM 1460 N N . SER A 1 189 ? 9.606 6.868 6.456 1.00 83.50 189 SER A N 1
ATOM 1461 C CA . SER A 1 189 ? 9.792 6.252 7.776 1.00 83.50 189 SER A CA 1
ATOM 1462 C C . SER A 1 189 ? 10.366 7.242 8.791 1.00 83.50 189 SER A C 1
ATOM 1464 O O . SER A 1 189 ? 9.844 7.371 9.895 1.00 83.50 189 SER A O 1
ATOM 1466 N N . ASN A 1 190 ? 11.399 8.001 8.410 1.00 85.69 190 ASN A N 1
ATOM 1467 C CA . ASN A 1 190 ? 11.991 9.004 9.299 1.00 85.69 190 ASN A CA 1
ATOM 1468 C C . ASN A 1 190 ? 11.014 10.141 9.629 1.00 85.69 190 ASN A C 1
ATOM 1470 O O . ASN A 1 190 ? 10.945 10.572 10.780 1.00 85.69 190 ASN A O 1
ATOM 1474 N N . LEU A 1 191 ? 10.227 10.595 8.647 1.00 90.00 191 LEU A N 1
ATOM 1475 C CA . LEU A 1 191 ? 9.185 11.597 8.879 1.00 90.00 191 LEU A CA 1
ATOM 1476 C C . LEU A 1 191 ? 8.113 11.084 9.849 1.00 90.00 191 LEU A C 1
ATOM 1478 O O . LEU A 1 191 ? 7.719 11.818 10.752 1.00 90.00 191 LEU A O 1
ATOM 1482 N N . MET A 1 192 ? 7.683 9.825 9.714 1.00 86.56 192 MET A N 1
ATOM 1483 C CA . MET A 1 192 ? 6.707 9.214 10.625 1.00 86.56 192 MET A CA 1
ATOM 1484 C C . MET A 1 192 ? 7.241 9.105 12.059 1.00 86.56 192 MET A C 1
ATOM 1486 O O . MET A 1 192 ? 6.522 9.442 13.002 1.00 86.56 192 MET A O 1
ATOM 1490 N N . PHE A 1 193 ? 8.505 8.707 12.246 1.00 85.00 193 PHE A N 1
ATOM 1491 C CA . PHE A 1 193 ? 9.124 8.675 13.577 1.00 85.00 193 PHE A CA 1
ATOM 1492 C C . PHE A 1 193 ? 9.223 10.069 14.202 1.00 85.00 193 PHE A C 1
ATOM 1494 O O . PHE A 1 193 ? 8.859 10.247 15.365 1.00 85.00 193 PHE A O 1
ATOM 1501 N N . MET A 1 194 ? 9.655 11.068 13.427 1.00 89.38 194 MET A N 1
ATOM 1502 C CA . MET A 1 194 ? 9.739 12.452 13.897 1.00 89.38 194 MET A CA 1
ATOM 1503 C C . MET A 1 194 ? 8.361 12.997 14.292 1.00 89.38 194 MET A C 1
ATOM 1505 O O . MET A 1 194 ? 8.210 13.550 15.380 1.00 89.38 194 MET A O 1
ATOM 1509 N N . GLN A 1 195 ? 7.345 12.789 13.451 1.00 90.81 195 GLN A N 1
ATOM 1510 C CA . GLN A 1 195 ? 5.975 13.226 13.720 1.00 90.81 195 GLN A CA 1
ATOM 1511 C C . GLN A 1 195 ? 5.403 12.566 14.978 1.00 90.81 195 GLN A C 1
ATOM 1513 O O . GLN A 1 195 ? 4.782 13.235 15.800 1.00 90.81 195 GLN A O 1
ATOM 1518 N N . THR A 1 196 ? 5.649 11.268 15.161 1.00 86.31 196 THR A N 1
ATOM 1519 C CA . THR A 1 196 ? 5.207 10.538 16.357 1.00 86.31 196 THR A CA 1
ATOM 1520 C C . THR A 1 196 ? 5.823 11.136 17.623 1.00 86.31 196 THR A C 1
ATOM 1522 O O . THR A 1 196 ? 5.116 11.362 18.604 1.00 86.31 196 THR A O 1
ATOM 1525 N N . GLY A 1 197 ? 7.120 11.466 17.592 1.00 86.38 197 GLY A N 1
ATOM 1526 C CA . GLY A 1 197 ? 7.795 12.135 18.706 1.00 86.38 197 GLY A CA 1
ATOM 1527 C C . GLY A 1 197 ? 7.188 13.500 19.045 1.00 86.38 197 GLY A C 1
ATOM 1528 O O . GLY A 1 197 ? 6.986 13.802 20.220 1.00 86.38 197 GLY A O 1
ATOM 1529 N N . LEU A 1 198 ? 6.839 14.297 18.029 1.00 91.69 198 LEU A N 1
ATOM 1530 C CA . LEU A 1 198 ? 6.193 15.600 18.219 1.00 91.69 198 LEU A CA 1
ATOM 1531 C C . LEU A 1 198 ? 4.804 15.473 18.858 1.00 91.69 198 LEU A C 1
ATOM 1533 O O . LEU A 1 198 ? 4.512 16.192 19.808 1.00 91.69 198 LEU A O 1
ATOM 1537 N N . VAL A 1 199 ? 3.975 14.536 18.388 1.00 90.69 199 VAL A N 1
ATOM 1538 C CA . VAL A 1 199 ? 2.618 14.316 18.923 1.00 90.69 199 VAL A CA 1
ATOM 1539 C C . VAL A 1 199 ? 2.652 13.857 20.384 1.00 90.69 199 VAL A C 1
ATOM 1541 O O . VAL A 1 199 ? 1.854 14.326 21.198 1.00 90.69 199 VAL A O 1
ATOM 1544 N N . ILE A 1 200 ? 3.584 12.967 20.740 1.00 87.75 200 ILE A N 1
ATOM 1545 C CA . ILE A 1 200 ? 3.756 12.521 22.132 1.00 87.75 200 ILE A CA 1
ATOM 1546 C C . ILE A 1 200 ? 4.211 13.690 23.013 1.00 87.75 200 ILE A C 1
ATOM 1548 O O . ILE A 1 200 ? 3.667 13.878 24.101 1.00 87.75 200 ILE A O 1
ATOM 1552 N N . GLY A 1 201 ? 5.177 14.483 22.540 1.00 88.81 201 GLY A N 1
ATOM 1553 C CA . GLY A 1 201 ? 5.667 15.659 23.259 1.00 88.81 201 GLY A CA 1
ATOM 1554 C C . GLY A 1 201 ? 4.565 16.685 23.529 1.00 88.81 201 GLY A C 1
ATOM 1555 O O . GLY A 1 201 ? 4.426 17.142 24.663 1.00 88.81 201 GLY A O 1
ATOM 1556 N N . ASP A 1 202 ? 3.747 16.984 22.518 1.00 91.00 202 ASP A N 1
ATOM 1557 C CA . ASP A 1 202 ? 2.605 17.899 22.631 1.00 91.00 202 ASP A CA 1
ATOM 1558 C C . ASP A 1 202 ? 1.554 17.382 23.629 1.00 91.00 202 ASP A C 1
ATOM 1560 O O . ASP A 1 202 ? 1.149 18.099 24.542 1.00 91.00 202 ASP A O 1
ATOM 1564 N N . SER A 1 203 ? 1.210 16.092 23.546 1.00 85.00 203 SER A N 1
ATOM 1565 C CA . SER A 1 203 ? 0.235 15.455 24.448 1.00 85.00 203 SER A CA 1
ATOM 1566 C C . SER A 1 203 ? 0.695 15.440 25.913 1.00 85.00 203 SER A C 1
ATOM 1568 O O . SER A 1 203 ? -0.105 15.606 26.838 1.00 85.00 203 SER A O 1
ATOM 1570 N N . MET A 1 204 ? 1.993 15.229 26.158 1.00 84.06 204 MET A N 1
ATOM 1571 C CA . MET A 1 204 ? 2.557 15.288 27.510 1.00 84.06 204 MET A CA 1
ATOM 1572 C C . MET A 1 204 ? 2.573 16.717 28.051 1.00 84.06 204 MET A C 1
ATOM 1574 O O . MET A 1 204 ? 2.220 16.934 29.209 1.00 84.06 204 MET A O 1
ATOM 1578 N N . TYR A 1 205 ? 2.941 17.691 27.216 1.00 85.44 205 TYR A N 1
ATOM 1579 C CA . TYR A 1 205 ? 2.936 19.100 27.594 1.00 85.44 205 TYR A CA 1
ATOM 1580 C C . TYR A 1 205 ? 1.525 19.586 27.954 1.00 85.44 205 TYR A C 1
ATOM 1582 O O . TYR A 1 205 ? 1.342 20.191 29.011 1.00 85.44 205 TYR A O 1
ATOM 1590 N N . SER A 1 206 ? 0.517 19.255 27.141 1.00 81.50 206 SER A N 1
ATOM 1591 C CA . SER A 1 206 ? -0.876 19.639 27.401 1.00 81.50 206 SER A CA 1
ATOM 1592 C C . SER A 1 206 ? -1.439 19.017 28.682 1.00 81.50 206 SER A C 1
ATOM 1594 O O . SER A 1 206 ? -2.235 19.648 29.365 1.00 81.50 206 SER A O 1
ATOM 1596 N N . THR A 1 207 ? -1.012 17.799 29.031 1.00 76.31 207 THR A N 1
ATOM 1597 C CA . THR A 1 207 ? -1.455 17.099 30.253 1.00 76.31 207 THR A CA 1
ATOM 1598 C C . THR A 1 207 ? -0.796 17.651 31.522 1.00 76.31 207 THR A C 1
ATOM 1600 O O . THR A 1 207 ? -1.358 17.539 32.603 1.00 76.31 207 THR A O 1
ATOM 1603 N N . LEU A 1 208 ? 0.398 18.243 31.416 1.00 65.19 208 LEU A N 1
ATOM 1604 C CA . LEU A 1 208 ? 1.114 18.828 32.558 1.00 65.19 208 LEU A CA 1
ATOM 1605 C C . LEU A 1 208 ? 0.664 20.259 32.898 1.00 65.19 208 LEU A C 1
ATOM 1607 O O . LEU A 1 208 ? 0.971 20.735 33.989 1.00 65.19 208 LEU A O 1
ATOM 1611 N N . MET A 1 209 ? -0.018 20.952 31.979 1.00 60.72 209 MET A N 1
ATOM 1612 C CA . MET A 1 209 ? -0.507 22.326 32.177 1.00 60.72 209 MET A CA 1
ATOM 1613 C C . MET A 1 209 ? -2.036 22.455 32.297 1.00 60.72 209 MET A C 1
ATOM 1615 O O . MET A 1 209 ? -2.510 23.563 32.550 1.00 60.72 209 MET A O 1
ATOM 1619 N N . GLY A 1 210 ? -2.792 21.369 32.105 1.00 49.66 210 GLY A N 1
ATOM 1620 C CA . GLY A 1 210 ? -4.245 21.301 32.326 1.00 49.66 210 GLY A CA 1
ATOM 1621 C C . GLY A 1 210 ? -4.591 20.683 33.671 1.00 49.66 210 GLY A C 1
ATOM 1622 O O . GLY A 1 210 ? -5.565 21.165 34.290 1.00 49.66 210 GLY A O 1
#

pLDDT: mean 79.48, std 12.53, range [38.75, 95.06]

Radius of gyration: 20.36 Å; Cα contacts (8 Å, |Δi|>4): 169; chains: 1; bounding box: 49×40×60 Å

Secondary structure (DSSP, 8-state):
-HHHHHHHHHHHS-----HHHHHHHHHHHT---HHHHHHHHHHS---HHHHHHHHHHHHHHHHHHHHHHHHHHHHHHTSS--S-TTHHHHHHHHHHHHHHHHHHHHHHHHHHHHHHT--TT-HHHHHHHHHHHHHHTTHHHHHHHHHHSS-HHHHHHHHHHHIIIIITTT-S-HHHHHHHHHHHHHHHHHHHHHHHHHHHHHHHHHHHH-

Mean predicted aligned error: 9.43 Å

Foldseek 3Di:
DLVVVLVCVVPDDDDDDDPLVSLLVVLVSLQADLVVLLVVLVVDPDDPVVSCVSSVCNLVSNLVSVLQNLLSVCVVVVVDDPPDPCVSVVSSVVLLVLLLVLLVVVLVVLLVLLQVLLPLVDPVSLVSNLVSVVCLQPVQLCCSVPPVVHHSSSSSVSSVVSCVVRVCVSRSDPPVVVVSVVVVVVVVVVVVVVVVVVVVVVVVVVVVVD

Nearest PDB structures (foldseek):
  8xqa-assembly1_B  TM=8.099E-01  e=1.340E-02  Strongylocentrotus purpuratus
  8pd2-assembly1_A  T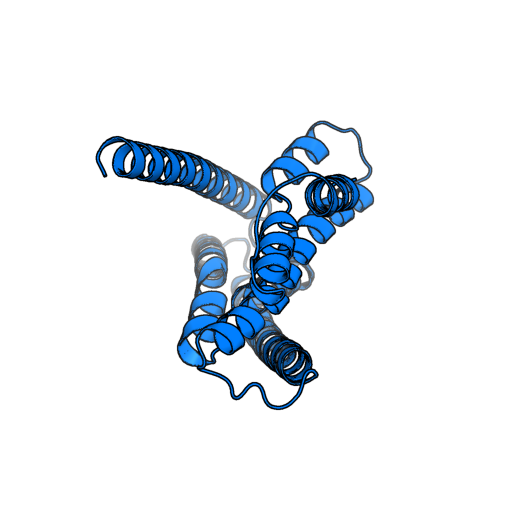M=8.164E-01  e=2.929E-02  Strongylocentrotus purpuratus
  8pxb-assembly1_A  TM=7.090E-01  e=3.230E-02  Equus caballus
  8xq9-assembly1_A  TM=8.128E-01  e=8.585E-02  Strongylocentrotus purpuratus

Sequence (210 aa):
MTSFLGFTLFLGSFYEFPLATWWILAAALAFTDPVGTEALSLNLELSQKLKALMIGESQLGVITAYLVFKPLFYIRTGEVNNKDPVVWLKYAVSESLIAIVIGVTVGTGSVLVLQETSDRTSLKAMLIQVSTVVILSFAPFLIVENNLNSSGFLASFIVAYMVASFGWPLFASRTLMKHIRILIAFIVSNLMFMQTGLVIGDSMYSTLMG

Solvent-accessible surface area (backbone atoms only — not comparable to full-atom values): 11271 Å² total; per-residue (Å²): 116,70,68,56,56,55,53,51,53,70,71,69,71,87,80,95,67,58,70,68,58,53,54,43,50,50,29,63,66,55,50,45,63,43,63,63,49,45,56,52,45,69,76,40,96,62,53,70,68,55,43,52,47,55,39,47,51,25,48,50,41,36,47,51,26,49,49,54,35,54,45,53,49,36,44,70,74,60,81,38,86,81,85,51,97,60,50,52,57,53,49,36,52,52,27,49,52,54,16,47,56,51,10,51,53,53,16,51,53,50,37,53,53,34,55,78,34,35,52,64,84,42,69,65,29,46,51,50,52,52,52,48,55,61,45,52,72,46,49,44,27,54,52,29,36,74,76,62,75,24,43,13,64,54,11,29,50,42,22,50,50,41,33,60,74,66,28,60,85,30,50,48,49,62,68,60,52,51,52,51,51,50,52,51,52,52,54,53,51,53,51,51,54,53,51,51,54,51,54,52,52,51,56,52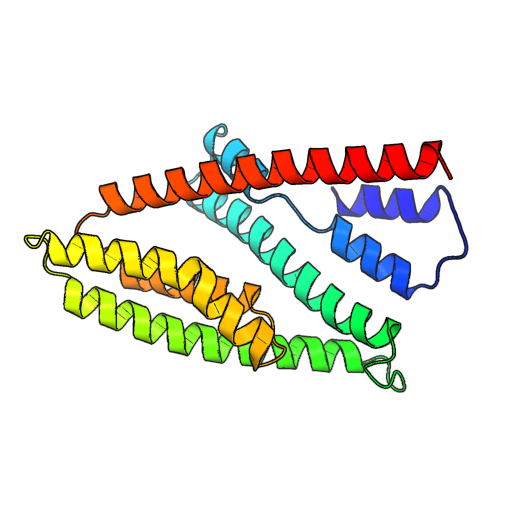,53,54,64,76,77,107

Organism: NCBI:txid215587